Protein AF-A0A842S1B9-F1 (afdb_monomer_lite)

Foldseek 3Di:
DDDFDWFAWPNDIWTFDDCDPVDNDTDTDDPDDPPDDTDGDDPDAAEEEEALLVLQVVLVVLCVDPNRVRVNPQYKYWYPPKDWDDDPPDPWKIWIFFTKIKGKGFDDDPPDDPVCCVVPPCVPPAVVVVVVVQQVQLVDPFWDDDVSGQDKDKDWAQFQQDPPDPDGSHPGTMTIIMITGGGGITTDPDPPDDD

Structure (mmCIF, N/CA/C/O backbone):
data_AF-A0A842S1B9-F1
#
_entry.id   AF-A0A842S1B9-F1
#
loop_
_atom_site.group_PDB
_atom_site.id
_atom_site.type_symbol
_atom_site.label_atom_id
_atom_site.label_alt_id
_atom_site.label_comp_id
_atom_site.label_asym_id
_atom_site.label_entity_id
_atom_site.label_seq_id
_atom_site.pdbx_PDB_ins_code
_atom_site.Cartn_x
_atom_site.Cartn_y
_atom_site.Cartn_z
_atom_site.occupancy
_atom_site.B_iso_or_equiv
_atom_site.auth_seq_id
_atom_site.auth_comp_id
_atom_site.auth_asym_id
_atom_site.auth_atom_id
_atom_site.pdbx_PDB_model_num
ATOM 1 N N . MET A 1 1 ? -1.631 -32.942 2.913 1.00 36.38 1 MET A N 1
ATOM 2 C CA . MET A 1 1 ? -2.433 -31.861 2.312 1.00 36.38 1 MET A CA 1
ATOM 3 C C . MET A 1 1 ? -1.512 -31.204 1.301 1.00 36.38 1 MET A C 1
ATOM 5 O O . MET A 1 1 ? -0.597 -30.508 1.715 1.00 36.38 1 MET A O 1
ATOM 9 N N . GLU A 1 2 ? -1.603 -31.589 0.027 1.00 39.62 2 GLU A N 1
ATOM 10 C CA . GLU A 1 2 ? -0.788 -30.967 -1.026 1.00 39.62 2 GLU A CA 1
ATOM 11 C C . GLU A 1 2 ? -1.311 -29.548 -1.235 1.00 39.62 2 GLU A C 1
ATOM 13 O O . GLU A 1 2 ? -2.492 -29.356 -1.520 1.00 39.62 2 GLU A O 1
ATOM 18 N N . VAL A 1 3 ? -0.457 -28.554 -1.005 1.00 42.97 3 VAL A N 1
ATOM 19 C CA . VAL A 1 3 ? -0.761 -27.171 -1.362 1.00 42.97 3 VAL A CA 1
ATOM 20 C C . VAL A 1 3 ? -0.510 -27.073 -2.860 1.00 42.97 3 VAL A C 1
ATOM 22 O O . VAL A 1 3 ? 0.634 -27.136 -3.307 1.00 42.97 3 VAL A O 1
ATOM 25 N N . ASP A 1 4 ? -1.580 -27.006 -3.647 1.00 47.38 4 ASP A N 1
ATOM 26 C CA . ASP A 1 4 ? -1.466 -26.759 -5.080 1.00 47.38 4 ASP A CA 1
ATOM 27 C C . ASP A 1 4 ? -1.054 -25.299 -5.307 1.00 47.38 4 ASP A C 1
ATOM 29 O O . ASP A 1 4 ? -1.889 -24.397 -5.404 1.00 47.38 4 ASP A O 1
ATOM 33 N N . ASP A 1 5 ? 0.252 -25.059 -5.381 1.00 64.25 5 ASP A N 1
ATOM 34 C CA . ASP A 1 5 ? 0.797 -23.751 -5.724 1.00 64.25 5 ASP A CA 1
ATOM 35 C C . ASP A 1 5 ? 0.695 -23.510 -7.243 1.00 64.25 5 ASP A C 1
ATOM 37 O O . ASP A 1 5 ? 1.119 -24.326 -8.067 1.00 64.25 5 ASP A O 1
ATOM 41 N N . TYR A 1 6 ? 0.138 -22.360 -7.638 1.00 62.00 6 TYR A N 1
ATOM 42 C CA . TYR A 1 6 ? -0.024 -21.954 -9.041 1.00 62.00 6 TYR A CA 1
ATOM 43 C C . TYR A 1 6 ? 0.612 -20.595 -9.304 1.00 62.00 6 TYR A C 1
ATOM 45 O O . TYR A 1 6 ? 0.317 -19.633 -8.587 1.00 62.00 6 TYR A O 1
ATOM 53 N N . VAL A 1 7 ? 1.310 -20.442 -10.431 1.00 60.06 7 VAL A N 1
ATOM 54 C CA . VAL A 1 7 ? 1.805 -19.135 -10.895 1.00 60.06 7 VAL A CA 1
ATOM 55 C C . VAL A 1 7 ? 1.245 -18.766 -12.267 1.00 60.06 7 VAL A C 1
ATOM 57 O O . VAL A 1 7 ? 0.886 -19.644 -13.041 1.00 60.06 7 VAL A O 1
ATOM 60 N N . VAL A 1 8 ? 1.105 -17.466 -12.548 1.00 55.75 8 VAL A N 1
ATOM 61 C CA . VAL A 1 8 ? 0.639 -16.960 -13.849 1.00 55.75 8 VAL A CA 1
ATOM 62 C C . VAL A 1 8 ? 1.823 -16.445 -14.651 1.00 55.75 8 VAL A C 1
ATOM 64 O O . VAL A 1 8 ? 2.572 -15.591 -14.176 1.00 55.75 8 VAL A O 1
ATOM 67 N N . ILE A 1 9 ? 1.969 -16.967 -15.865 1.00 55.59 9 ILE A N 1
ATOM 68 C CA . ILE A 1 9 ? 2.991 -16.582 -16.836 1.00 55.59 9 ILE A CA 1
ATOM 69 C C . ILE A 1 9 ? 2.268 -16.230 -18.133 1.00 55.59 9 ILE A C 1
ATOM 71 O O . ILE A 1 9 ? 1.588 -17.084 -18.689 1.00 55.59 9 ILE A O 1
ATOM 75 N N . ASN A 1 10 ? 2.408 -14.989 -18.612 1.00 56.53 10 ASN A N 1
ATOM 76 C CA . ASN A 1 10 ? 1.735 -14.509 -19.830 1.00 56.53 10 ASN A CA 1
ATOM 77 C C . ASN A 1 10 ? 0.219 -14.802 -19.824 1.00 56.53 10 ASN A C 1
ATOM 79 O O . ASN A 1 10 ? -0.324 -15.326 -20.789 1.00 56.53 10 ASN A O 1
ATOM 83 N N . ASP A 1 11 ? -0.437 -14.511 -18.695 1.00 57.38 11 ASP A N 1
ATOM 84 C CA . ASP A 1 11 ? -1.869 -14.737 -18.446 1.00 57.38 11 ASP A CA 1
ATOM 85 C C . ASP A 1 11 ? -2.320 -16.222 -18.452 1.00 57.38 11 ASP A C 1
ATOM 87 O O . ASP A 1 11 ? -3.506 -16.518 -18.325 1.00 57.38 11 ASP A O 1
ATOM 91 N N . ILE A 1 12 ? -1.376 -17.171 -18.475 1.00 57.41 12 ILE A N 1
ATOM 92 C CA . ILE A 1 12 ? -1.630 -18.613 -18.347 1.00 57.41 12 ILE A CA 1
ATOM 93 C C . ILE A 1 12 ? -1.334 -19.059 -16.913 1.00 57.41 12 ILE A C 1
ATOM 95 O O . ILE A 1 12 ? -0.237 -18.835 -16.396 1.00 57.41 12 ILE A O 1
ATOM 99 N N . SER A 1 13 ? -2.300 -19.712 -16.259 1.00 60.56 13 SER A N 1
ATOM 100 C CA . SER A 1 13 ? -2.098 -20.326 -14.939 1.00 60.56 13 SER A CA 1
ATOM 101 C C . SER A 1 13 ? -1.380 -21.663 -15.071 1.00 60.56 13 SER A C 1
ATOM 103 O O . SER A 1 13 ? -1.878 -22.571 -15.731 1.00 60.56 13 SER A O 1
ATOM 105 N N . VAL A 1 14 ? -0.239 -21.809 -14.399 1.00 66.19 14 VAL A N 1
ATOM 106 C CA . VAL A 1 14 ? 0.567 -23.030 -14.431 1.00 66.19 14 VAL A CA 1
ATOM 107 C C . VAL A 1 14 ? 0.812 -23.568 -13.024 1.00 66.19 14 VAL A C 1
ATOM 109 O O . VAL A 1 14 ? 1.090 -22.808 -12.094 1.00 66.19 14 VAL A O 1
ATOM 112 N N . ARG A 1 15 ? 0.694 -24.891 -12.871 1.00 63.03 15 ARG A N 1
ATOM 113 C CA . ARG A 1 15 ? 0.899 -25.613 -11.607 1.00 63.03 15 ARG A CA 1
ATOM 114 C C . ARG A 1 15 ? 2.392 -25.764 -11.306 1.00 63.03 15 ARG A C 1
ATOM 116 O O . ARG A 1 15 ? 3.171 -26.142 -12.184 1.00 63.03 15 ARG A O 1
ATOM 123 N N . VAL A 1 16 ? 2.788 -25.498 -10.065 1.00 61.16 16 VAL A N 1
ATOM 124 C CA . VAL A 1 16 ? 4.149 -25.740 -9.576 1.00 61.16 16 VAL A CA 1
ATOM 125 C C . VAL A 1 16 ? 4.278 -27.224 -9.235 1.00 61.16 16 VAL A C 1
ATOM 127 O O . VAL A 1 16 ? 3.603 -27.724 -8.345 1.00 61.16 16 VAL A O 1
ATOM 130 N N . LEU A 1 17 ? 5.118 -27.950 -9.979 1.00 57.28 17 LEU A N 1
ATOM 131 C CA . LEU A 1 17 ? 5.239 -29.410 -9.847 1.00 57.28 17 LEU A CA 1
ATOM 132 C C . LEU A 1 17 ? 6.271 -29.843 -8.801 1.00 57.28 17 LEU A C 1
ATOM 134 O O . LEU A 1 17 ? 6.165 -30.930 -8.240 1.00 57.28 17 LEU A O 1
ATOM 138 N N . THR A 1 18 ? 7.313 -29.044 -8.568 1.00 56.44 18 THR A N 1
ATOM 139 C CA . THR A 1 18 ? 8.370 -29.383 -7.606 1.00 56.44 18 THR A CA 1
ATOM 140 C C . THR A 1 18 ? 9.075 -28.118 -7.136 1.00 56.44 18 THR A C 1
ATOM 142 O O . THR A 1 18 ? 9.499 -27.298 -7.955 1.00 56.44 18 THR A O 1
ATOM 145 N N . ILE A 1 19 ? 9.226 -27.986 -5.819 1.00 55.12 19 ILE A N 1
ATOM 146 C CA . ILE A 1 19 ? 10.076 -26.985 -5.173 1.00 55.12 19 ILE A CA 1
ATOM 147 C C . ILE A 1 19 ? 11.323 -27.733 -4.700 1.00 55.12 19 ILE A C 1
ATOM 149 O O . ILE A 1 19 ? 11.233 -28.592 -3.824 1.00 55.12 19 ILE A O 1
ATOM 153 N N . ASN A 1 20 ? 12.483 -27.452 -5.293 1.00 56.03 20 ASN A N 1
ATOM 154 C CA . ASN A 1 20 ? 13.732 -28.041 -4.819 1.00 56.03 20 ASN A CA 1
ATOM 155 C C . ASN A 1 20 ? 14.145 -27.328 -3.530 1.00 56.03 20 ASN A C 1
ATOM 157 O O . ASN A 1 20 ? 14.580 -26.185 -3.556 1.00 56.03 20 ASN A O 1
ATOM 161 N N . SER A 1 21 ? 14.054 -28.001 -2.389 1.00 50.78 21 SER A N 1
ATOM 162 C CA . SER 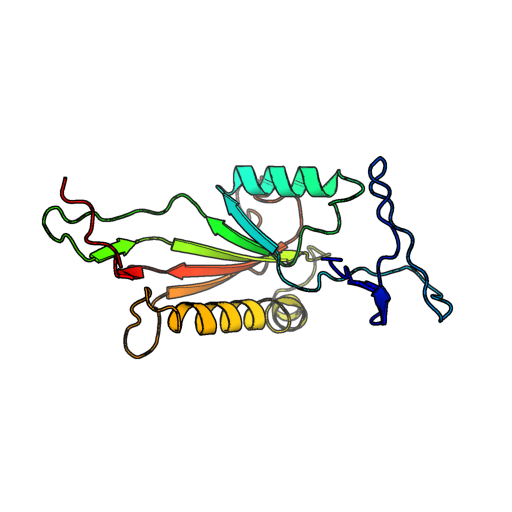A 1 21 ? 14.276 -27.424 -1.053 1.00 50.78 21 SER A CA 1
ATOM 163 C C . SER A 1 21 ? 15.690 -26.866 -0.791 1.00 50.78 21 SER A C 1
ATOM 165 O O . SER A 1 21 ? 15.921 -26.278 0.260 1.00 50.78 21 SER A O 1
ATOM 167 N N . GLY A 1 22 ? 16.625 -26.993 -1.742 1.00 47.91 22 GLY A N 1
ATOM 168 C CA . GLY A 1 22 ? 17.977 -26.418 -1.677 1.00 47.91 22 GLY A CA 1
ATOM 169 C C . GLY A 1 22 ? 18.259 -25.261 -2.646 1.00 47.91 22 GLY A C 1
ATOM 170 O O . GLY A 1 22 ? 19.311 -24.639 -2.551 1.00 47.91 22 GLY A O 1
ATOM 171 N N . THR A 1 23 ? 17.356 -24.953 -3.583 1.00 43.97 23 THR A N 1
ATOM 172 C CA . THR A 1 23 ? 17.486 -23.820 -4.518 1.00 43.97 23 THR A CA 1
ATOM 173 C C . THR A 1 23 ? 16.109 -23.209 -4.745 1.00 43.97 23 THR A C 1
ATOM 175 O O . THR A 1 23 ? 15.152 -23.927 -4.996 1.00 43.97 23 THR A O 1
ATOM 178 N N . LEU A 1 24 ? 15.987 -21.879 -4.700 1.00 50.28 24 LEU A N 1
ATOM 179 C CA . LEU A 1 24 ? 14.744 -21.153 -5.020 1.00 50.28 24 LEU A CA 1
ATOM 180 C C . LEU A 1 24 ? 14.469 -21.178 -6.540 1.00 50.28 24 LEU A C 1
ATOM 182 O O . LEU A 1 24 ? 14.300 -20.151 -7.191 1.00 50.28 24 LEU A O 1
ATOM 186 N N . GLN A 1 25 ? 14.494 -22.376 -7.116 1.00 45.56 25 GLN A N 1
ATOM 187 C CA . GLN A 1 25 ? 14.197 -22.701 -8.495 1.00 45.56 25 GLN A CA 1
ATOM 188 C C . GLN A 1 25 ? 13.012 -23.661 -8.485 1.00 45.56 25 GLN A C 1
ATOM 190 O O . GLN A 1 25 ? 13.047 -24.719 -7.858 1.00 45.56 25 GLN A O 1
ATOM 195 N N . PHE A 1 26 ? 11.960 -23.291 -9.201 1.00 49.06 26 PHE A N 1
ATOM 196 C CA . PHE A 1 26 ? 10.838 -24.171 -9.481 1.00 49.06 26 PHE A CA 1
ATOM 197 C C . PHE A 1 26 ? 10.763 -24.388 -10.989 1.00 49.06 26 PHE A C 1
ATOM 199 O O . PHE A 1 26 ? 11.021 -23.478 -11.779 1.00 49.06 26 PHE A O 1
ATOM 206 N N . THR A 1 27 ? 10.443 -25.615 -11.394 1.00 50.25 27 THR A N 1
ATOM 207 C CA . THR A 1 27 ? 10.236 -25.933 -12.809 1.00 50.25 27 THR A CA 1
ATOM 208 C C . THR A 1 27 ? 8.755 -25.831 -13.115 1.00 50.25 27 THR A C 1
ATOM 210 O O . THR A 1 27 ? 7.937 -26.530 -12.516 1.00 50.25 27 THR A O 1
ATOM 213 N N . VAL A 1 28 ? 8.416 -24.972 -14.068 1.00 52.56 28 VAL A N 1
ATOM 214 C CA . VAL A 1 28 ? 7.058 -24.838 -14.587 1.00 52.56 28 VAL A CA 1
ATOM 215 C C . VAL A 1 28 ? 6.973 -25.614 -15.898 1.00 52.56 28 VAL A C 1
ATOM 217 O O . VAL A 1 28 ? 7.778 -25.384 -16.798 1.00 52.56 28 VAL A O 1
ATOM 220 N N . ARG A 1 29 ? 6.015 -26.541 -16.021 1.00 52.91 29 ARG A N 1
ATOM 221 C CA . ARG A 1 29 ? 5.704 -27.203 -17.298 1.00 52.91 29 ARG A CA 1
ATOM 222 C C . ARG A 1 29 ? 4.376 -26.668 -17.816 1.00 52.91 29 ARG A C 1
ATOM 224 O O . ARG A 1 29 ? 3.339 -26.925 -17.218 1.00 52.91 29 ARG A O 1
ATOM 231 N N . SER A 1 30 ? 4.430 -25.921 -18.913 1.00 51.47 30 SER A N 1
ATOM 232 C CA . SER A 1 30 ? 3.252 -25.530 -19.689 1.00 51.47 30 SER A CA 1
ATOM 233 C C . SER A 1 30 ? 3.020 -26.558 -20.799 1.00 51.47 30 SER A C 1
ATOM 235 O O . SER A 1 30 ? 3.985 -27.052 -21.383 1.00 51.47 30 SER A O 1
ATOM 237 N N . SER A 1 31 ? 1.760 -26.880 -21.103 1.00 54.22 31 SER A N 1
ATOM 238 C CA . SER A 1 31 ? 1.387 -27.646 -22.305 1.00 54.22 31 SER A CA 1
ATOM 239 C C . SER A 1 31 ? 1.490 -26.816 -23.590 1.00 54.22 31 SER A C 1
ATOM 241 O O . SER A 1 31 ? 1.413 -27.365 -24.685 1.00 54.22 31 SER A O 1
ATOM 243 N N . GLU A 1 32 ? 1.670 -25.502 -23.458 1.00 51.53 32 GLU A N 1
ATOM 244 C CA . GLU A 1 32 ? 1.782 -24.546 -24.557 1.00 51.53 32 GLU A CA 1
ATOM 245 C C . GLU A 1 32 ? 3.194 -23.947 -24.607 1.00 51.53 32 GLU A C 1
ATOM 247 O O . GLU A 1 32 ? 3.788 -23.633 -23.569 1.00 51.53 32 GLU A O 1
ATOM 252 N N . ASN A 1 33 ? 3.734 -23.768 -25.818 1.00 53.38 33 ASN A N 1
ATOM 253 C CA . ASN A 1 33 ? 5.029 -23.122 -26.034 1.00 53.38 33 ASN A CA 1
ATOM 254 C C . ASN A 1 33 ? 4.956 -21.646 -25.612 1.00 53.38 33 ASN A C 1
ATOM 256 O O . ASN A 1 33 ? 4.390 -20.816 -26.319 1.00 53.38 33 ASN A O 1
ATOM 260 N N . LEU A 1 34 ? 5.565 -21.306 -24.475 1.00 54.25 34 LEU A N 1
ATOM 261 C CA . LEU A 1 34 ? 5.696 -19.924 -24.016 1.00 54.25 34 LEU A CA 1
ATOM 262 C C . LEU A 1 34 ? 6.785 -19.215 -24.837 1.00 54.25 34 LEU A C 1
ATOM 264 O O . LEU A 1 34 ? 7.965 -19.257 -24.499 1.00 54.25 34 LEU A O 1
ATOM 268 N N . THR A 1 35 ? 6.406 -18.578 -25.943 1.00 47.03 35 THR A N 1
ATOM 269 C CA . THR A 1 35 ? 7.317 -17.754 -26.751 1.00 47.03 35 THR A CA 1
ATOM 270 C C . THR A 1 35 ? 7.338 -16.312 -26.237 1.00 47.03 35 THR A C 1
ATOM 272 O O . THR A 1 35 ? 6.329 -15.618 -26.325 1.00 47.03 35 THR A O 1
ATOM 275 N N . GLY A 1 36 ? 8.482 -15.846 -25.722 1.00 54.41 36 GLY A N 1
ATOM 276 C CA . GLY A 1 36 ? 8.701 -14.448 -25.316 1.00 54.41 36 GLY A CA 1
ATOM 277 C C . GLY A 1 36 ? 9.285 -14.278 -23.909 1.00 54.41 36 GLY A C 1
ATOM 278 O O . GLY A 1 36 ? 9.475 -15.245 -23.174 1.00 54.41 36 GLY A O 1
ATOM 279 N N . ALA A 1 37 ? 9.586 -13.031 -23.529 1.00 46.81 37 ALA A N 1
ATOM 280 C CA . ALA A 1 37 ? 10.002 -12.696 -22.169 1.00 46.81 37 ALA A CA 1
ATOM 281 C C . ALA A 1 37 ? 8.849 -12.981 -21.192 1.00 46.81 37 ALA A C 1
ATOM 283 O O . ALA A 1 37 ? 7.782 -12.381 -21.291 1.00 46.81 37 ALA A O 1
ATOM 284 N N . VAL A 1 38 ? 9.064 -13.908 -20.258 1.00 49.31 38 VAL A N 1
ATOM 285 C CA . VAL A 1 38 ? 8.095 -14.247 -19.211 1.00 49.31 38 VAL A CA 1
ATOM 286 C C . VAL A 1 38 ? 7.886 -13.029 -18.314 1.00 49.31 38 VAL A C 1
ATOM 288 O O . VAL A 1 38 ? 8.801 -12.606 -17.605 1.00 49.31 38 VAL A O 1
ATOM 291 N N . THR A 1 39 ? 6.681 -12.463 -18.347 1.00 45.47 39 THR A N 1
ATOM 292 C CA . THR A 1 39 ? 6.277 -11.402 -17.419 1.00 45.47 39 THR A CA 1
ATOM 293 C C . THR A 1 39 ? 5.540 -12.023 -16.239 1.00 45.47 39 THR A C 1
ATOM 295 O O . THR A 1 39 ? 4.538 -12.717 -16.405 1.00 45.47 39 THR A O 1
ATOM 298 N N . TRP A 1 40 ? 6.063 -11.802 -15.033 1.00 49.34 40 TRP A N 1
ATOM 299 C CA . TRP A 1 40 ? 5.420 -12.220 -13.790 1.00 49.34 40 TRP A CA 1
ATOM 300 C C . TRP A 1 40 ? 4.526 -11.087 -13.290 1.00 49.34 40 TRP A C 1
ATOM 302 O O . TRP A 1 40 ? 4.960 -9.936 -13.233 1.00 49.34 40 TRP A O 1
ATOM 312 N N . LYS A 1 41 ? 3.294 -11.415 -12.899 1.00 50.03 41 LYS A N 1
ATOM 313 C CA . LYS A 1 41 ? 2.386 -10.505 -12.191 1.00 50.03 41 LYS A CA 1
ATOM 314 C C . LYS A 1 41 ? 2.043 -11.119 -10.838 1.00 50.03 41 LYS A C 1
ATOM 316 O O . LYS A 1 41 ? 1.727 -12.307 -10.759 1.00 50.03 41 LYS A O 1
ATOM 321 N N . ALA A 1 42 ? 2.100 -10.324 -9.774 1.00 56.97 42 ALA A N 1
ATOM 322 C CA . ALA A 1 42 ? 1.583 -10.750 -8.480 1.00 56.97 42 ALA A CA 1
ATOM 323 C C . ALA A 1 42 ? 0.066 -10.992 -8.599 1.00 56.97 42 ALA A C 1
ATOM 325 O O . ALA A 1 42 ? -0.654 -10.145 -9.122 1.00 56.97 42 ALA A O 1
ATOM 326 N N . LYS A 1 43 ? -0.425 -12.147 -8.124 1.00 62.41 43 LYS A N 1
ATOM 327 C CA . LYS A 1 43 ? -1.867 -12.4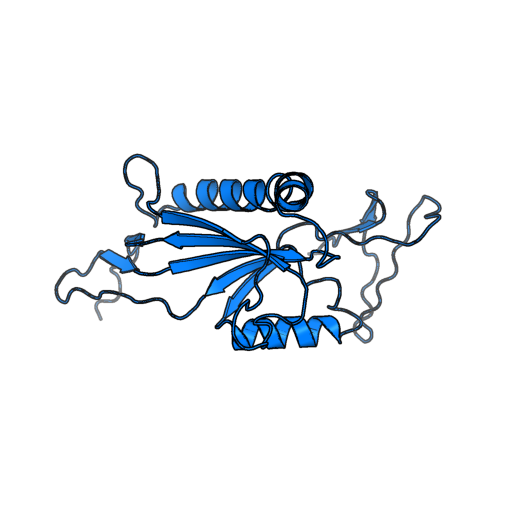74 -8.128 1.00 62.41 43 LYS A CA 1
ATOM 328 C C . LYS A 1 43 ? -2.673 -11.660 -7.110 1.00 62.41 43 LYS A C 1
ATOM 330 O O . LYS A 1 43 ? -3.890 -11.585 -7.223 1.00 62.41 43 LYS A O 1
ATOM 335 N N . LYS A 1 44 ? -2.002 -11.095 -6.104 1.00 75.62 44 LYS A N 1
ATOM 336 C CA . LYS A 1 44 ? -2.589 -10.286 -5.034 1.00 75.62 44 LYS A CA 1
ATOM 337 C C . LYS A 1 44 ? -1.590 -9.222 -4.564 1.00 75.62 44 LYS A C 1
ATOM 339 O O . LYS A 1 44 ? -0.387 -9.453 -4.716 1.00 75.62 44 LYS A O 1
ATOM 344 N N . PRO A 1 45 ? -2.055 -8.104 -3.984 1.00 86.62 45 PRO A N 1
ATOM 345 C CA . PRO A 1 45 ? -1.175 -7.167 -3.300 1.00 86.62 45 PRO A CA 1
ATOM 346 C C . PRO A 1 45 ? -0.432 -7.832 -2.138 1.00 86.62 45 PRO A C 1
ATOM 348 O O . PRO A 1 45 ? -0.976 -8.708 -1.461 1.00 86.62 45 PRO A O 1
ATOM 351 N N . TYR A 1 46 ? 0.804 -7.402 -1.903 1.00 91.56 46 TYR A N 1
ATOM 352 C CA . TYR A 1 46 ? 1.533 -7.710 -0.675 1.00 91.56 46 TYR A CA 1
ATOM 353 C C . TYR A 1 46 ? 1.010 -6.826 0.455 1.00 91.56 46 TYR A C 1
ATOM 355 O O . TYR A 1 46 ? 0.584 -5.702 0.204 1.00 91.56 46 TYR A O 1
ATOM 363 N N . PHE A 1 47 ? 1.040 -7.328 1.685 1.00 93.44 47 PHE A N 1
ATOM 364 C CA . PHE A 1 47 ? 0.724 -6.549 2.877 1.00 93.44 47 PHE A CA 1
ATOM 365 C C . PHE A 1 47 ? 1.937 -6.571 3.797 1.00 93.44 47 PHE A C 1
ATOM 367 O O . PHE A 1 47 ? 2.429 -7.649 4.125 1.00 93.44 47 PHE A O 1
ATOM 374 N N . GLU A 1 48 ? 2.416 -5.397 4.185 1.00 94.44 48 GLU A N 1
ATOM 375 C CA . GLU A 1 48 ? 3.565 -5.231 5.074 1.00 94.44 48 GLU A CA 1
ATOM 376 C C . GLU A 1 48 ? 3.258 -4.121 6.088 1.00 94.44 48 GLU A C 1
ATOM 378 O O . GLU A 1 48 ? 2.423 -3.243 5.852 1.00 94.44 48 GLU A O 1
ATOM 383 N N . TYR A 1 49 ? 3.945 -4.148 7.224 1.00 94.75 49 TYR A N 1
ATOM 384 C CA . TYR A 1 49 ? 3.829 -3.134 8.265 1.00 94.75 49 TYR A CA 1
ATOM 385 C C . TYR A 1 49 ? 5.211 -2.839 8.848 1.00 94.75 49 TYR A C 1
ATOM 387 O O . TYR A 1 49 ? 5.961 -3.764 9.156 1.00 94.75 49 TYR A O 1
ATOM 395 N N . GLU A 1 50 ? 5.576 -1.562 8.950 1.00 94.06 50 GLU A N 1
ATOM 396 C CA . GLU A 1 50 ? 6.888 -1.110 9.441 1.00 94.06 50 GLU A CA 1
ATOM 397 C C . GLU A 1 50 ? 6.910 0.423 9.592 1.00 94.06 50 GLU A C 1
ATOM 399 O O . GLU A 1 50 ? 5.941 1.108 9.266 1.00 94.06 50 GLU A O 1
ATOM 404 N N . LYS A 1 51 ? 8.032 0.993 10.040 1.00 91.38 51 LYS A N 1
ATOM 405 C CA . LYS A 1 51 ? 8.399 2.389 9.744 1.00 91.38 51 LYS A CA 1
ATOM 406 C C . LYS A 1 51 ? 8.895 2.540 8.301 1.00 91.38 51 LYS A C 1
ATOM 408 O O . LYS A 1 51 ? 9.465 1.613 7.730 1.00 91.38 51 LYS A O 1
ATOM 413 N N . PHE A 1 52 ? 8.793 3.746 7.741 1.00 88.94 52 PHE A N 1
ATOM 414 C CA . PHE A 1 52 ? 9.250 4.041 6.373 1.00 88.94 52 PHE A CA 1
ATOM 415 C C . PHE A 1 52 ? 10.664 3.547 6.057 1.00 88.94 52 PHE A C 1
ATOM 417 O O . PHE A 1 52 ? 10.860 2.854 5.066 1.00 88.94 52 PHE A O 1
ATOM 424 N N . LEU A 1 53 ? 11.643 3.875 6.907 1.00 88.25 53 LEU A N 1
ATOM 425 C CA . LEU A 1 53 ? 13.041 3.500 6.674 1.00 88.25 53 LEU A CA 1
ATOM 426 C C . LEU A 1 53 ? 13.240 1.976 6.661 1.00 88.25 53 LEU A C 1
ATOM 428 O O . LEU A 1 53 ? 14.018 1.462 5.859 1.00 88.25 53 LEU A O 1
ATOM 432 N N . GLY A 1 54 ? 12.531 1.254 7.532 1.00 90.38 54 GLY A N 1
ATOM 433 C CA . GLY A 1 54 ? 12.600 -0.205 7.582 1.00 90.38 54 GLY A CA 1
ATOM 434 C C . GLY A 1 54 ? 12.040 -0.837 6.310 1.00 90.38 54 GLY A C 1
ATOM 435 O O . GLY A 1 54 ? 12.698 -1.687 5.711 1.00 90.38 54 GLY A O 1
ATOM 436 N N . GLU A 1 55 ? 10.883 -0.364 5.838 1.00 92.94 55 GLU A N 1
ATOM 437 C CA . GLU A 1 55 ? 10.295 -0.867 4.591 1.00 92.94 55 GLU A CA 1
ATOM 438 C C . GLU A 1 55 ? 11.131 -0.481 3.362 1.00 92.94 55 GLU A C 1
ATOM 440 O O . GLU A 1 55 ? 11.327 -1.290 2.458 1.00 92.94 55 GLU A O 1
ATOM 445 N N . ALA A 1 56 ? 11.713 0.718 3.339 1.00 90.06 56 ALA A N 1
ATOM 446 C CA . ALA A 1 56 ? 12.609 1.143 2.268 1.00 90.06 56 ALA A CA 1
ATOM 447 C C . ALA A 1 56 ? 13.838 0.231 2.130 1.00 90.06 56 ALA A C 1
ATOM 449 O O . ALA A 1 56 ? 14.206 -0.158 1.014 1.00 90.06 56 ALA A O 1
ATOM 450 N N . ASN A 1 57 ? 14.440 -0.153 3.260 1.00 90.94 57 ASN A N 1
ATOM 451 C CA . ASN A 1 57 ? 15.547 -1.105 3.296 1.00 90.94 57 ASN A CA 1
ATOM 452 C C . ASN A 1 57 ? 15.092 -2.506 2.868 1.00 90.94 57 ASN A C 1
ATOM 454 O O . ASN A 1 57 ? 15.761 -3.141 2.056 1.00 90.94 57 ASN A O 1
ATOM 458 N N . ARG A 1 58 ? 13.917 -2.962 3.318 1.00 91.88 58 ARG A N 1
ATOM 459 C CA . ARG A 1 58 ? 13.342 -4.257 2.916 1.00 91.88 58 ARG A CA 1
ATOM 460 C C . ARG A 1 58 ? 13.102 -4.331 1.408 1.00 91.88 58 ARG A C 1
ATOM 462 O O . ARG A 1 58 ? 13.450 -5.322 0.767 1.00 91.88 58 ARG A O 1
ATOM 469 N N . LEU A 1 59 ? 12.548 -3.280 0.807 1.00 91.44 59 LEU A N 1
ATOM 470 C CA . LEU A 1 59 ? 12.336 -3.209 -0.641 1.00 91.44 59 LEU A CA 1
ATOM 471 C C . LEU A 1 59 ? 13.661 -3.153 -1.417 1.00 91.44 59 LEU A C 1
ATOM 473 O O . LEU A 1 59 ? 13.764 -3.735 -2.503 1.00 91.44 59 LEU A O 1
ATOM 477 N N . LEU A 1 60 ? 14.698 -2.523 -0.857 1.00 90.38 60 LEU A N 1
ATOM 478 C CA . LEU A 1 60 ? 16.053 -2.555 -1.414 1.00 90.38 60 LEU A CA 1
ATOM 479 C C . LEU A 1 60 ? 16.652 -3.966 -1.379 1.00 90.38 60 LEU A C 1
ATOM 481 O O . LEU A 1 60 ? 17.156 -4.447 -2.393 1.00 90.38 60 LEU A O 1
ATOM 485 N N . GLU A 1 61 ? 16.549 -4.661 -0.249 1.00 91.38 61 GLU A N 1
ATOM 486 C CA . GLU A 1 61 ? 16.989 -6.052 -0.110 1.00 91.38 61 GLU A CA 1
ATOM 487 C C . GLU A 1 61 ? 16.252 -6.971 -1.088 1.00 91.38 61 GLU A C 1
ATOM 489 O O . GLU A 1 61 ? 16.883 -7.756 -1.801 1.00 91.38 61 GLU A O 1
ATOM 494 N N . LYS A 1 62 ? 14.924 -6.816 -1.205 1.00 89.44 62 LYS A N 1
ATOM 495 C CA . LYS A 1 62 ? 14.120 -7.530 -2.205 1.00 89.44 62 LYS A CA 1
ATOM 496 C C . LYS A 1 62 ? 14.640 -7.249 -3.614 1.00 89.44 62 LYS A C 1
ATOM 498 O O . LYS A 1 62 ? 14.788 -8.189 -4.384 1.00 89.44 62 LYS A O 1
ATOM 503 N N . SER A 1 63 ? 14.990 -6.004 -3.941 1.00 88.00 63 SER A N 1
ATOM 504 C CA . SER A 1 63 ? 15.540 -5.631 -5.258 1.00 88.00 63 SER A CA 1
ATOM 505 C C . SER A 1 63 ? 16.860 -6.332 -5.582 1.00 88.00 63 SER A C 1
ATOM 507 O O . SER A 1 63 ? 17.083 -6.715 -6.731 1.00 88.00 63 SER A O 1
ATOM 509 N N . ASN A 1 64 ? 17.704 -6.536 -4.571 1.00 88.06 64 ASN A N 1
ATOM 510 C CA . ASN A 1 64 ? 18.989 -7.221 -4.707 1.00 88.06 64 ASN A CA 1
ATOM 511 C C . ASN A 1 64 ? 18.856 -8.753 -4.695 1.00 88.06 64 ASN A C 1
ATOM 513 O O . ASN A 1 64 ? 19.779 -9.461 -5.096 1.00 88.06 64 ASN A O 1
ATOM 517 N N . SER A 1 65 ? 17.709 -9.282 -4.264 1.00 86.44 65 SER A N 1
ATOM 518 C CA . SER A 1 65 ? 17.453 -10.718 -4.244 1.00 86.44 65 SER A CA 1
ATOM 519 C C . SER A 1 65 ? 17.052 -11.236 -5.631 1.00 86.44 65 SER A C 1
ATOM 521 O O . SER A 1 65 ? 16.059 -10.773 -6.200 1.00 86.44 65 SER A O 1
ATOM 523 N N . PRO A 1 66 ? 17.719 -12.276 -6.167 1.00 79.56 66 PRO A N 1
ATOM 524 C CA . PRO A 1 66 ? 17.301 -12.896 -7.425 1.00 79.56 66 PRO A CA 1
ATOM 525 C C . PRO A 1 66 ? 15.893 -13.505 -7.343 1.00 79.56 66 PRO A C 1
ATOM 527 O O . PRO A 1 66 ? 15.236 -13.667 -8.371 1.00 79.56 66 PRO A O 1
ATOM 530 N N . VAL A 1 67 ? 15.425 -13.802 -6.129 1.00 82.94 67 VAL A N 1
ATOM 531 C CA . VAL A 1 67 ? 14.157 -14.486 -5.860 1.00 82.94 67 VAL A CA 1
ATOM 532 C C . VAL A 1 67 ? 13.043 -13.490 -5.562 1.00 82.94 67 VAL A C 1
ATOM 534 O O . VAL A 1 67 ? 11.952 -13.600 -6.115 1.00 82.94 67 VAL A O 1
ATOM 537 N N . TYR A 1 68 ? 13.317 -12.490 -4.721 1.00 80.31 68 TYR A N 1
ATOM 538 C CA . TYR A 1 68 ? 12.284 -11.583 -4.211 1.00 80.31 68 TYR A CA 1
ATOM 539 C C . TYR A 1 68 ? 12.157 -10.270 -4.990 1.00 80.31 68 TYR A C 1
ATOM 541 O O . TYR A 1 68 ? 11.220 -9.515 -4.742 1.00 80.31 68 TYR A O 1
ATOM 549 N N . ARG A 1 69 ? 13.023 -9.995 -5.978 1.00 80.25 69 ARG A N 1
ATOM 550 C CA . ARG A 1 69 ? 12.994 -8.725 -6.738 1.00 80.25 69 ARG A CA 1
ATOM 551 C C . ARG A 1 69 ? 11.681 -8.430 -7.454 1.00 80.25 69 ARG A C 1
ATOM 553 O O . ARG A 1 69 ? 11.381 -7.268 -7.706 1.00 80.25 69 ARG A O 1
ATOM 560 N N . LEU A 1 70 ? 10.902 -9.466 -7.769 1.00 80.50 70 LEU A N 1
ATOM 561 C CA . LEU A 1 70 ? 9.583 -9.345 -8.401 1.00 80.50 70 LEU A CA 1
ATOM 562 C C . LEU A 1 70 ? 8.425 -9.352 -7.383 1.00 80.50 70 LEU A C 1
ATOM 564 O O . LEU A 1 70 ? 7.268 -9.240 -7.772 1.00 80.50 70 LEU A O 1
ATOM 568 N N . GLN A 1 71 ? 8.719 -9.474 -6.086 1.00 86.00 71 GLN A N 1
ATOM 569 C CA . GLN A 1 71 ? 7.745 -9.573 -4.992 1.00 86.00 71 GLN A CA 1
ATOM 570 C C . GLN A 1 71 ? 7.713 -8.297 -4.140 1.00 86.00 71 GLN A C 1
ATOM 572 O O . GLN A 1 71 ? 7.812 -8.333 -2.913 1.00 86.00 71 GLN A O 1
ATOM 577 N N . LYS A 1 72 ? 7.635 -7.148 -4.816 1.00 89.12 72 LYS A N 1
ATOM 578 C CA . LYS A 1 72 ? 7.638 -5.823 -4.176 1.00 89.12 72 LYS A CA 1
ATOM 579 C C . LYS A 1 72 ? 6.303 -5.100 -4.294 1.00 89.12 72 LYS A C 1
ATOM 581 O O . LYS A 1 72 ? 5.882 -4.453 -3.349 1.00 89.12 72 LYS A O 1
ATOM 586 N N . TYR A 1 73 ? 5.651 -5.214 -5.451 1.00 91.56 73 TYR A N 1
ATOM 587 C CA . TYR A 1 73 ? 4.472 -4.428 -5.802 1.00 91.56 73 TYR A CA 1
ATOM 588 C C . TYR A 1 73 ? 3.418 -5.293 -6.511 1.00 91.56 73 TYR A C 1
ATOM 590 O O . TYR A 1 73 ? 3.787 -6.273 -7.169 1.00 91.56 73 TYR A O 1
ATOM 598 N N . PRO A 1 74 ? 2.128 -4.927 -6.428 1.00 93.44 74 PRO A N 1
ATOM 599 C CA . PRO A 1 74 ? 1.583 -3.835 -5.613 1.00 93.44 74 PRO A CA 1
ATOM 600 C C . PRO A 1 74 ? 1.621 -4.155 -4.106 1.00 93.44 74 PRO A C 1
ATOM 602 O O . PRO A 1 74 ? 1.589 -5.322 -3.720 1.00 93.44 74 PRO A O 1
ATOM 605 N N . LEU A 1 75 ? 1.722 -3.125 -3.266 1.00 94.69 75 LEU A N 1
ATOM 606 C CA . LEU A 1 75 ? 1.943 -3.218 -1.818 1.00 94.69 75 LEU A CA 1
ATOM 607 C C . LEU A 1 75 ? 0.893 -2.401 -1.056 1.00 94.69 75 LEU A C 1
ATOM 609 O O . LEU A 1 75 ? 0.614 -1.264 -1.414 1.00 94.69 75 LEU A O 1
ATOM 613 N N . ILE A 1 76 ? 0.343 -2.969 0.010 1.00 96.38 76 ILE A N 1
ATOM 614 C CA . ILE A 1 76 ? -0.424 -2.277 1.045 1.00 96.38 76 ILE A CA 1
ATOM 615 C C . ILE A 1 76 ? 0.488 -2.189 2.268 1.00 96.38 76 ILE A C 1
ATOM 617 O O . ILE A 1 76 ? 0.912 -3.212 2.801 1.00 96.38 76 ILE A O 1
ATOM 621 N N . PHE A 1 77 ? 0.822 -0.975 2.684 1.00 95.56 77 PHE A N 1
ATOM 622 C CA . PHE A 1 77 ? 1.800 -0.707 3.728 1.00 95.56 77 PHE A CA 1
ATOM 623 C C . PHE A 1 77 ? 1.155 0.037 4.898 1.00 95.56 77 PHE A C 1
ATOM 625 O O . PHE A 1 77 ? 0.653 1.147 4.722 1.00 95.56 77 PHE A O 1
ATOM 632 N N . LEU A 1 78 ? 1.175 -0.573 6.085 1.00 95.31 78 LEU A N 1
ATOM 633 C CA . LEU A 1 78 ? 0.713 0.030 7.337 1.00 95.31 78 LEU A CA 1
ATOM 634 C C . LEU A 1 78 ? 1.894 0.638 8.107 1.00 95.31 78 LEU A C 1
ATOM 636 O O . LEU A 1 78 ? 2.826 -0.070 8.488 1.00 95.31 78 LEU A O 1
ATOM 640 N N . LEU A 1 79 ? 1.832 1.938 8.389 1.00 93.25 79 LEU A N 1
ATOM 641 C CA . LEU A 1 79 ? 2.867 2.626 9.158 1.00 93.25 79 LEU A CA 1
ATOM 642 C C . LEU A 1 79 ? 2.647 2.420 10.668 1.00 93.25 79 LEU A C 1
ATOM 644 O O . LEU A 1 79 ? 1.591 2.773 11.187 1.00 93.25 79 LEU A O 1
ATOM 648 N N . LEU A 1 80 ? 3.644 1.868 11.370 1.00 85.50 80 LEU A N 1
ATOM 649 C CA . LEU A 1 80 ? 3.507 1.386 12.760 1.00 85.50 80 LEU A CA 1
ATOM 650 C C . LEU A 1 80 ? 3.543 2.447 13.873 1.00 85.50 80 LEU A C 1
ATOM 652 O O . LEU A 1 80 ? 3.306 2.108 15.031 1.00 85.50 80 LEU A O 1
ATOM 656 N N . ASP A 1 81 ? 3.806 3.713 13.558 1.00 79.50 81 ASP A N 1
ATOM 657 C CA . ASP A 1 81 ? 3.790 4.806 14.542 1.00 79.50 81 ASP A CA 1
ATOM 658 C C . ASP A 1 81 ? 2.350 5.286 14.795 1.00 79.50 81 ASP A C 1
ATOM 660 O O . ASP A 1 81 ? 1.976 6.416 14.488 1.00 79.50 81 ASP A O 1
ATOM 664 N N . ILE A 1 82 ? 1.527 4.366 15.302 1.00 81.69 82 ILE A N 1
ATOM 665 C CA . ILE A 1 82 ? 0.100 4.557 15.541 1.00 81.69 82 ILE A CA 1
ATOM 666 C C . ILE A 1 82 ? -0.111 5.038 16.975 1.00 81.69 82 ILE A C 1
ATOM 668 O O . ILE A 1 82 ? 0.240 4.355 17.941 1.00 81.69 82 ILE A O 1
ATOM 672 N N . GLU A 1 83 ? -0.735 6.200 17.116 1.00 76.38 83 GLU A N 1
ATOM 673 C CA . GLU A 1 83 ? -1.072 6.762 18.416 1.00 76.38 83 GLU A CA 1
ATOM 674 C C . GLU A 1 83 ? -2.376 6.150 18.932 1.00 76.38 83 GLU A C 1
ATOM 676 O O . GLU A 1 83 ? -3.390 6.098 18.237 1.00 76.38 83 GLU A O 1
ATOM 681 N N . GLN A 1 84 ? -2.364 5.685 20.177 1.00 73.62 84 GLN A N 1
ATOM 682 C CA . GLN A 1 84 ? -3.550 5.153 20.841 1.00 73.62 84 GLN A CA 1
ATOM 683 C C . GLN A 1 84 ? -3.917 6.068 21.999 1.00 73.62 84 GLN A C 1
ATOM 685 O O . GLN A 1 84 ? -3.112 6.246 22.916 1.00 73.62 84 GLN A O 1
ATOM 690 N N . ASP A 1 85 ? -5.134 6.614 21.978 1.00 71.75 85 ASP A N 1
ATOM 691 C CA . ASP A 1 85 ? -5.679 7.272 23.160 1.00 71.75 85 ASP A CA 1
ATOM 692 C C . ASP A 1 85 ? -6.294 6.203 24.069 1.00 71.75 85 ASP A C 1
ATOM 694 O O . ASP A 1 85 ? -7.267 5.532 23.718 1.00 71.75 85 ASP A O 1
ATOM 698 N N . ARG A 1 86 ? -5.682 6.013 25.238 1.00 66.62 86 ARG A N 1
ATOM 699 C CA . ARG A 1 86 ? -6.197 5.134 26.286 1.00 66.62 86 ARG A CA 1
ATOM 700 C C . ARG A 1 86 ? -6.897 6.001 27.315 1.00 66.62 86 ARG A C 1
ATOM 702 O O . ARG A 1 86 ? -6.291 6.395 28.312 1.00 66.62 86 ARG A O 1
ATOM 709 N N . GLN A 1 87 ? -8.177 6.283 27.096 1.00 60.72 87 GLN A N 1
ATOM 710 C CA . GLN A 1 87 ? -8.960 6.955 28.125 1.00 60.72 87 GLN A CA 1
ATOM 711 C C . GLN A 1 87 ? -9.078 6.048 29.356 1.00 60.72 87 GLN A C 1
ATOM 713 O O . GLN A 1 87 ? -9.535 4.910 29.281 1.00 60.72 87 GLN A O 1
ATOM 718 N N . GLN A 1 88 ? -8.639 6.569 30.504 1.00 49.97 88 GLN A N 1
ATOM 719 C CA . GLN A 1 88 ? -8.352 5.831 31.742 1.00 49.97 88 GLN A CA 1
ATOM 720 C C . GLN A 1 88 ? -9.540 5.084 32.387 1.00 49.97 88 GLN A C 1
ATOM 722 O O . GLN A 1 88 ? -9.329 4.412 33.389 1.00 49.97 88 GLN A O 1
ATOM 727 N N . ASN A 1 89 ? -10.762 5.173 31.847 1.00 49.72 89 ASN A N 1
ATOM 728 C CA . ASN A 1 89 ? -11.982 4.684 32.507 1.00 49.72 89 ASN A CA 1
ATOM 729 C C . ASN A 1 89 ? -12.980 3.930 31.608 1.00 49.72 89 ASN A C 1
ATOM 731 O O . ASN A 1 89 ? -14.080 3.629 32.071 1.00 49.72 89 ASN A O 1
ATOM 735 N N . GLN A 1 90 ? -12.646 3.589 30.360 1.00 52.75 90 GLN A N 1
ATOM 736 C CA . GLN A 1 90 ? -13.521 2.750 29.533 1.00 52.75 90 GLN A CA 1
ATOM 737 C C . GLN A 1 90 ? -12.810 1.454 29.155 1.00 52.75 90 GLN A C 1
ATOM 739 O O . GLN A 1 90 ? -11.894 1.421 28.346 1.00 52.75 90 GLN A O 1
ATOM 744 N N . ILE A 1 91 ? -13.260 0.364 29.775 1.00 52.53 91 ILE A N 1
ATOM 745 C CA . ILE A 1 91 ? -12.763 -1.006 29.588 1.00 52.53 91 ILE A CA 1
ATOM 746 C C . ILE A 1 91 ? -13.054 -1.535 28.160 1.00 52.53 91 ILE A C 1
ATOM 748 O O . ILE A 1 91 ? -12.611 -2.626 27.814 1.00 52.53 91 ILE A O 1
ATOM 752 N N . GLN A 1 92 ? -13.781 -0.792 27.315 1.00 53.84 92 GLN A N 1
ATOM 753 C CA . GLN A 1 92 ? -14.430 -1.361 26.128 1.00 53.84 92 GLN A CA 1
ATOM 754 C C . GLN A 1 92 ? -14.007 -0.778 24.773 1.00 53.84 92 GLN A C 1
ATOM 756 O O . GLN A 1 92 ? -13.956 -1.557 23.824 1.00 53.84 92 GLN A O 1
ATOM 761 N N . ASP A 1 93 ? -13.585 0.488 24.680 1.00 59.38 93 ASP A N 1
ATOM 762 C CA . ASP A 1 93 ? -13.315 1.120 23.381 1.00 59.38 93 ASP A CA 1
ATOM 763 C C . ASP A 1 93 ? -11.918 1.747 23.344 1.00 59.38 93 ASP A C 1
ATOM 765 O O . ASP A 1 93 ? -11.593 2.657 24.108 1.00 59.38 93 ASP A O 1
ATOM 769 N N . SER A 1 94 ? -11.064 1.240 22.453 1.00 67.12 94 SER A N 1
ATOM 770 C CA . SER A 1 94 ? -9.786 1.883 22.136 1.00 67.12 94 SER A CA 1
ATOM 771 C C . SER A 1 94 ? -9.960 2.719 20.877 1.00 67.12 94 SER A C 1
ATOM 773 O O . SER A 1 94 ? -10.278 2.183 19.813 1.00 67.12 94 SER A O 1
ATOM 775 N N . VAL A 1 95 ? -9.728 4.0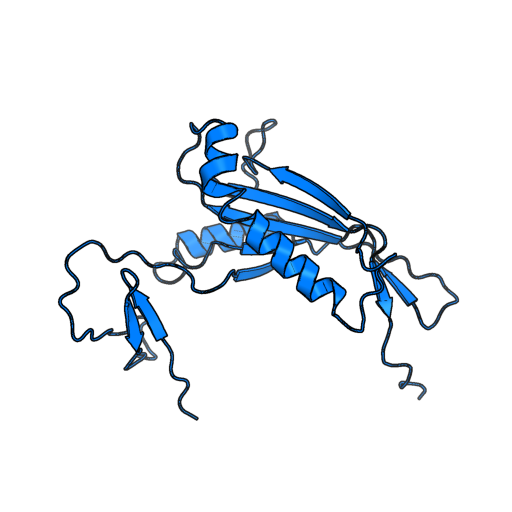27 20.996 1.00 72.25 95 VAL A N 1
ATOM 776 C CA . VAL A 1 95 ? -9.687 4.925 19.842 1.00 72.25 95 VAL A CA 1
ATOM 777 C C . VAL A 1 95 ? -8.261 4.946 19.318 1.00 72.25 95 VAL A C 1
ATOM 779 O O . VAL A 1 95 ? -7.333 5.422 19.978 1.00 72.25 95 VAL A O 1
ATOM 782 N N . ILE A 1 96 ? -8.084 4.403 18.119 1.00 78.31 96 ILE A N 1
ATOM 783 C CA . ILE A 1 96 ? -6.811 4.457 17.419 1.00 78.31 96 ILE A CA 1
ATOM 784 C C . ILE A 1 96 ? -6.785 5.713 16.553 1.00 78.31 96 ILE A C 1
ATOM 786 O O . ILE A 1 96 ? -7.626 5.906 15.675 1.00 78.31 96 ILE A O 1
ATOM 790 N N . ASN A 1 97 ? -5.793 6.562 16.782 1.00 80.69 97 ASN A N 1
ATOM 791 C CA . ASN A 1 97 ? -5.583 7.780 16.021 1.00 80.69 97 ASN A CA 1
ATOM 792 C C . ASN A 1 97 ? -4.411 7.608 15.051 1.00 80.69 97 ASN A C 1
ATOM 794 O O . ASN A 1 97 ? -3.502 6.807 15.269 1.00 80.69 97 ASN A O 1
ATOM 798 N N . ASN A 1 98 ? -4.424 8.394 13.974 1.00 84.94 98 ASN A N 1
ATOM 799 C CA . ASN A 1 98 ? -3.304 8.500 13.043 1.00 84.94 98 ASN A CA 1
ATOM 800 C C . ASN A 1 98 ? -2.887 7.167 12.388 1.00 84.94 98 ASN A C 1
ATOM 802 O O . ASN A 1 98 ? -1.700 6.921 12.160 1.00 84.94 98 ASN A O 1
ATOM 806 N N . VAL A 1 99 ? -3.853 6.314 12.021 1.00 90.81 99 VAL A N 1
ATOM 807 C CA . VAL A 1 99 ? -3.557 5.097 11.246 1.00 90.81 99 VAL A CA 1
ATOM 808 C C . VAL A 1 99 ? -3.240 5.501 9.811 1.00 90.81 99 VAL A C 1
ATOM 810 O O . VAL A 1 99 ? -4.124 5.916 9.061 1.00 90.81 99 VAL A O 1
ATOM 813 N N . ASN A 1 100 ? -1.972 5.383 9.424 1.00 93.94 100 ASN A N 1
ATOM 814 C CA . ASN A 1 100 ? -1.500 5.736 8.089 1.00 93.94 100 ASN A CA 1
ATOM 815 C C . ASN A 1 100 ? -1.290 4.472 7.253 1.00 93.94 100 ASN A C 1
ATOM 817 O O . ASN A 1 100 ? -0.479 3.614 7.605 1.00 93.94 100 ASN A O 1
ATOM 821 N N . ILE A 1 101 ? -2.009 4.376 6.135 1.00 95.75 101 ILE A N 1
ATOM 822 C CA . ILE A 1 101 ? -1.936 3.244 5.209 1.00 95.75 101 ILE A CA 1
ATOM 823 C C . ILE A 1 101 ? -1.599 3.768 3.817 1.00 95.75 101 ILE A C 1
ATOM 825 O O . ILE A 1 101 ? -2.155 4.768 3.359 1.00 95.75 101 ILE A O 1
ATOM 829 N N . TYR A 1 102 ? -0.695 3.073 3.139 1.00 96.19 102 TYR A N 1
ATOM 830 C CA . TYR A 1 102 ? -0.274 3.377 1.781 1.00 96.19 102 TYR A CA 1
ATOM 831 C C . TYR A 1 102 ? -0.599 2.215 0.850 1.00 96.19 102 TYR A C 1
ATOM 833 O O . TYR A 1 102 ? -0.245 1.074 1.123 1.00 96.19 102 TYR A O 1
ATOM 841 N N . PHE A 1 103 ? -1.207 2.516 -0.290 1.00 96.94 103 PHE A N 1
ATOM 842 C CA . PHE A 1 103 ? -1.343 1.599 -1.418 1.00 96.94 103 PHE A CA 1
ATOM 843 C C . PHE A 1 103 ? -0.305 2.009 -2.446 1.00 96.94 103 PHE A C 1
ATOM 845 O O . PHE A 1 103 ? -0.406 3.100 -2.994 1.00 96.94 103 PHE A O 1
ATOM 852 N N . ILE A 1 104 ? 0.704 1.179 -2.678 1.00 94.94 104 ILE A N 1
ATOM 853 C CA . ILE A 1 104 ? 1.914 1.530 -3.416 1.00 94.94 104 ILE A CA 1
ATOM 854 C C . ILE A 1 104 ? 2.062 0.613 -4.626 1.00 94.94 104 ILE A C 1
ATOM 856 O O . ILE A 1 104 ? 1.899 -0.606 -4.536 1.00 94.94 104 ILE A O 1
ATOM 860 N N . THR A 1 105 ? 2.445 1.182 -5.763 1.00 92.81 105 THR A N 1
ATOM 861 C CA . THR A 1 105 ? 2.866 0.413 -6.934 1.00 92.81 105 THR A CA 1
ATOM 862 C C . THR A 1 105 ? 4.121 1.005 -7.556 1.00 92.81 105 THR A C 1
ATOM 864 O O . THR A 1 105 ? 4.383 2.206 -7.462 1.00 92.81 105 THR A O 1
ATOM 867 N N . GLN A 1 106 ? 4.904 0.151 -8.214 1.00 89.31 106 GLN A N 1
ATOM 868 C CA . GLN A 1 106 ? 6.063 0.599 -8.972 1.00 89.31 106 GLN A CA 1
ATOM 869 C C . GLN A 1 106 ? 5.619 1.397 -10.193 1.00 89.31 106 GLN A C 1
ATOM 871 O O . GLN A 1 106 ? 4.673 1.023 -10.889 1.00 89.31 106 GLN A O 1
ATOM 876 N N . THR A 1 107 ? 6.376 2.440 -10.502 1.00 85.62 107 THR A N 1
ATOM 877 C CA . THR A 1 107 ? 6.333 3.135 -11.783 1.00 85.62 107 THR A CA 1
ATOM 878 C C . THR A 1 107 ? 7.705 3.050 -12.444 1.00 85.62 107 THR A C 1
ATOM 880 O O . THR A 1 107 ? 8.728 2.893 -11.780 1.00 85.62 107 THR A O 1
ATOM 883 N N . ASN A 1 108 ? 7.758 3.097 -13.773 1.00 73.25 108 ASN A N 1
ATOM 884 C CA . ASN A 1 108 ? 9.010 2.865 -14.501 1.00 73.25 108 ASN A CA 1
ATOM 885 C C . ASN A 1 108 ? 9.716 4.149 -14.954 1.00 73.25 108 ASN A C 1
ATOM 887 O O . ASN A 1 108 ? 10.786 4.065 -15.556 1.00 73.25 108 ASN A O 1
ATOM 891 N N . ASN A 1 109 ? 9.117 5.329 -14.747 1.00 67.31 109 ASN A N 1
ATOM 892 C CA . ASN A 1 109 ? 9.603 6.539 -15.399 1.00 67.31 109 ASN A CA 1
ATOM 893 C C . ASN A 1 109 ? 9.262 7.824 -14.637 1.00 67.31 109 ASN A C 1
ATOM 895 O O . ASN A 1 109 ? 8.104 8.233 -14.546 1.00 67.31 109 ASN A O 1
ATOM 899 N N . SER A 1 110 ? 10.308 8.526 -14.205 1.00 64.38 110 SER A N 1
ATOM 900 C CA . SER A 1 110 ? 10.233 9.846 -13.574 1.00 64.38 110 SER A CA 1
ATOM 901 C C . SER A 1 110 ? 9.601 10.932 -14.451 1.00 64.38 110 SER A C 1
ATOM 903 O O . SER A 1 110 ? 9.070 11.906 -13.931 1.00 64.38 110 SER A O 1
ATOM 905 N N . LYS A 1 111 ? 9.598 10.763 -15.780 1.00 62.41 111 LYS A N 1
ATOM 906 C CA . LYS A 1 111 ? 9.169 11.778 -16.759 1.00 62.41 111 LYS A CA 1
ATOM 907 C C . LYS A 1 111 ? 7.688 11.712 -17.141 1.00 62.41 111 LYS A C 1
ATOM 909 O O . LYS A 1 111 ? 7.250 12.458 -18.016 1.00 62.41 111 LYS A O 1
ATOM 914 N N . LYS A 1 112 ? 6.905 10.799 -16.560 1.00 72.38 112 LYS A N 1
ATOM 915 C CA . LYS A 1 112 ? 5.462 10.731 -16.830 1.00 72.38 112 LYS A CA 1
ATOM 916 C C . LYS A 1 112 ? 4.730 11.788 -16.004 1.00 72.38 112 LYS A C 1
ATOM 918 O O . LYS A 1 112 ? 4.822 11.788 -14.780 1.00 72.38 112 LYS A O 1
ATOM 923 N N . TYR A 1 113 ? 4.003 12.668 -16.691 1.00 83.25 113 TYR A N 1
ATOM 924 C CA . TYR A 1 113 ? 3.206 13.732 -16.084 1.00 83.25 113 TYR A CA 1
ATOM 925 C C . TYR A 1 113 ? 1.999 13.172 -15.312 1.00 83.25 113 TYR A C 1
ATOM 927 O O . TYR A 1 113 ? 1.511 12.080 -15.613 1.00 83.25 113 TYR A O 1
ATOM 935 N N . ALA A 1 114 ? 1.495 13.943 -14.343 1.00 87.38 114 ALA A N 1
ATOM 936 C CA . ALA A 1 114 ? 0.465 13.516 -13.389 1.00 87.38 114 ALA A CA 1
ATOM 937 C C . ALA A 1 114 ? -0.778 12.896 -14.050 1.00 87.38 114 ALA A C 1
ATOM 939 O O . ALA A 1 114 ? -1.207 11.817 -13.656 1.00 87.38 114 ALA A O 1
ATOM 940 N N . LYS A 1 115 ? -1.307 13.509 -15.120 1.00 91.00 115 LYS A N 1
ATOM 941 C CA . LYS A 1 115 ? -2.473 12.976 -15.847 1.00 91.00 115 LYS A CA 1
ATOM 942 C C . LYS A 1 115 ? -2.244 11.554 -16.381 1.00 91.00 115 LYS A C 1
ATOM 944 O O . LYS A 1 115 ? -3.124 10.712 -16.239 1.00 91.00 115 LYS A O 1
ATOM 949 N N . TRP A 1 116 ? -1.065 11.256 -16.934 1.00 90.44 116 TRP A N 1
ATOM 950 C CA . TRP A 1 116 ? -0.765 9.903 -17.409 1.00 90.44 116 TRP A CA 1
ATOM 951 C C . TRP A 1 116 ? -0.739 8.899 -16.251 1.00 90.44 116 TRP A C 1
ATOM 953 O O . TRP A 1 116 ? -1.302 7.814 -16.381 1.00 90.44 116 TRP A O 1
ATOM 963 N N . ARG A 1 117 ? -0.133 9.264 -15.113 1.00 90.94 117 ARG A N 1
ATOM 964 C CA . ARG A 1 117 ? -0.085 8.412 -13.910 1.00 90.94 117 ARG A CA 1
ATOM 965 C C . ARG A 1 117 ? -1.482 8.171 -13.346 1.00 90.94 117 ARG A C 1
ATOM 967 O O . ARG A 1 117 ? -1.819 7.037 -13.026 1.00 90.94 117 ARG A O 1
ATOM 974 N N . LEU A 1 118 ? -2.319 9.205 -13.299 1.00 91.75 118 LEU A N 1
ATOM 975 C CA . LEU A 1 118 ? -3.713 9.085 -12.881 1.00 91.75 118 LEU A CA 1
ATOM 976 C C . LEU A 1 118 ? -4.467 8.057 -13.736 1.00 91.75 118 LEU A C 1
ATOM 978 O O . LEU A 1 118 ? -5.104 7.157 -13.200 1.00 91.75 118 LEU A O 1
ATOM 982 N N . GLU A 1 119 ? -4.371 8.173 -15.062 1.00 90.81 119 GLU A N 1
ATOM 983 C CA . GLU A 1 119 ? -5.112 7.334 -16.011 1.00 90.81 119 GLU A CA 1
ATOM 984 C C . GLU A 1 119 ? -4.576 5.898 -16.115 1.00 90.81 119 GLU A C 1
ATOM 986 O O . GLU A 1 119 ? -5.357 4.980 -16.345 1.00 90.81 119 GLU A O 1
ATOM 991 N N . ASN A 1 120 ? -3.266 5.692 -15.943 1.00 88.44 120 ASN A N 1
ATOM 992 C CA . ASN A 1 120 ? -2.614 4.404 -16.220 1.00 88.44 120 ASN A CA 1
ATOM 993 C C . ASN A 1 120 ? -2.135 3.660 -14.967 1.00 88.44 120 ASN A C 1
ATOM 995 O O . ASN A 1 120 ? -1.785 2.487 -15.068 1.00 88.44 120 ASN A O 1
ATOM 999 N N . ILE A 1 121 ? -2.091 4.318 -13.806 1.00 91.31 121 ILE A N 1
ATOM 1000 C CA . ILE A 1 121 ? -1.574 3.740 -12.559 1.00 91.31 121 ILE A CA 1
ATOM 1001 C C . ILE A 1 121 ? -2.581 3.918 -11.424 1.00 91.31 121 ILE A C 1
ATOM 1003 O O . ILE A 1 121 ? -3.097 2.927 -10.913 1.00 91.31 121 ILE A O 1
ATOM 1007 N N . ILE A 1 122 ? -2.903 5.161 -11.049 1.00 93.19 122 ILE A N 1
ATOM 1008 C CA . ILE A 1 122 ? -3.743 5.429 -9.872 1.00 93.19 122 ILE A CA 1
ATOM 1009 C C . ILE A 1 122 ? -5.140 4.826 -10.059 1.00 93.19 122 ILE A C 1
ATOM 1011 O O . ILE A 1 122 ? -5.543 3.972 -9.276 1.00 93.19 122 ILE A O 1
ATOM 1015 N N . LYS A 1 123 ? -5.851 5.201 -11.131 1.00 92.31 123 LYS A N 1
ATOM 1016 C CA . LYS A 1 123 ? -7.204 4.700 -11.411 1.00 92.31 123 LYS A CA 1
ATOM 1017 C C . LYS A 1 123 ? -7.281 3.189 -11.648 1.00 92.31 123 LYS A C 1
ATOM 1019 O O . LYS A 1 123 ? -8.160 2.574 -11.062 1.00 92.31 123 LYS A O 1
ATOM 1024 N N . PRO A 1 124 ? -6.439 2.569 -12.495 1.00 92.56 124 PRO A N 1
ATOM 1025 C CA . PRO A 1 124 ? -6.600 1.147 -12.801 1.00 92.56 124 PRO A CA 1
ATOM 1026 C C . PRO A 1 124 ? -6.002 0.201 -11.754 1.00 92.56 124 PRO A C 1
ATOM 1028 O O . PRO A 1 124 ? -6.383 -0.966 -11.736 1.00 92.56 124 PRO A O 1
ATOM 1031 N N . VAL A 1 125 ? -5.061 0.656 -10.917 1.00 92.25 125 VAL A N 1
ATOM 1032 C CA . VAL A 1 125 ? -4.367 -0.214 -9.950 1.00 92.25 125 VAL A CA 1
ATOM 1033 C C . VAL A 1 125 ? -4.691 0.176 -8.514 1.00 92.25 125 VAL A C 1
ATOM 1035 O O . VAL A 1 125 ? -5.179 -0.653 -7.751 1.00 92.25 125 VAL A O 1
ATOM 1038 N N . LEU A 1 126 ? -4.431 1.427 -8.130 1.00 94.81 126 LEU A N 1
ATOM 1039 C CA . LEU A 1 126 ? -4.452 1.816 -6.719 1.00 94.81 126 LEU A CA 1
ATOM 1040 C C . LEU A 1 126 ? -5.860 2.089 -6.183 1.00 94.81 126 LEU A C 1
ATOM 1042 O O . LEU A 1 126 ? -6.153 1.670 -5.067 1.00 94.81 126 LEU A O 1
ATOM 1046 N N . ILE A 1 127 ? -6.735 2.736 -6.961 1.00 96.00 127 ILE A N 1
ATOM 1047 C CA . ILE A 1 127 ? -8.126 2.987 -6.548 1.00 96.00 127 ILE A CA 1
ATOM 1048 C C . ILE A 1 127 ? -8.866 1.667 -6.276 1.00 96.00 127 ILE A C 1
ATOM 1050 O O . ILE A 1 127 ? -9.386 1.534 -5.173 1.00 96.00 127 ILE A O 1
ATOM 1054 N N . PRO A 1 128 ? -8.836 0.647 -7.160 1.00 95.31 128 PRO A N 1
ATOM 1055 C CA . PRO A 1 128 ? -9.471 -0.639 -6.877 1.00 95.31 128 PRO A CA 1
ATOM 1056 C C . PRO A 1 128 ? -8.926 -1.319 -5.619 1.00 95.31 128 PRO A C 1
ATOM 1058 O O . PRO A 1 128 ? -9.676 -1.947 -4.878 1.00 95.31 128 PRO A O 1
ATOM 1061 N N . MET A 1 129 ? -7.620 -1.203 -5.351 1.00 94.81 129 MET A N 1
ATOM 1062 C CA . MET A 1 129 ? -7.031 -1.735 -4.118 1.00 94.81 129 MET A CA 1
ATOM 1063 C C . MET A 1 129 ? -7.561 -1.015 -2.876 1.00 94.81 129 MET A C 1
ATOM 1065 O O . MET A 1 129 ? -7.915 -1.675 -1.901 1.00 94.81 129 MET A O 1
ATOM 1069 N N . TYR A 1 130 ? -7.621 0.314 -2.925 1.00 96.25 130 TYR A N 1
ATOM 1070 C CA . TYR A 1 130 ? -8.166 1.145 -1.859 1.00 96.25 130 TYR A CA 1
ATOM 1071 C C . TYR A 1 130 ? -9.653 0.852 -1.618 1.00 96.25 130 TYR A C 1
ATOM 1073 O O . TYR A 1 130 ? -10.036 0.568 -0.486 1.00 96.25 130 TYR A O 1
ATOM 1081 N N . GLU A 1 131 ? -10.479 0.854 -2.666 1.00 94.94 131 GLU A N 1
ATOM 1082 C CA . GLU A 1 131 ? -11.921 0.613 -2.565 1.00 94.94 131 GLU A CA 1
ATOM 1083 C C . GLU A 1 131 ? -12.206 -0.777 -1.994 1.00 94.94 131 GLU A C 1
ATOM 1085 O O . GLU A 1 131 ? -12.991 -0.907 -1.054 1.00 94.94 131 GLU A O 1
ATOM 1090 N N . ASN A 1 132 ? -11.504 -1.805 -2.485 1.00 93.19 132 ASN A N 1
ATOM 1091 C CA . ASN A 1 132 ? -11.632 -3.158 -1.953 1.00 93.19 132 ASN A CA 1
ATOM 1092 C C . ASN A 1 132 ? -11.232 -3.212 -0.475 1.00 93.19 132 ASN A C 1
ATOM 1094 O O . ASN A 1 132 ? -11.981 -3.760 0.332 1.00 93.19 132 ASN A O 1
ATOM 1098 N N . PHE A 1 133 ? -10.101 -2.605 -0.102 1.00 94.19 133 PHE A N 1
ATOM 1099 C CA . PHE A 1 133 ? -9.652 -2.566 1.289 1.00 94.19 133 PHE A CA 1
ATOM 1100 C C . PHE A 1 133 ? -10.672 -1.880 2.202 1.00 94.19 133 PHE A C 1
ATOM 1102 O O . PHE A 1 133 ? -11.035 -2.448 3.226 1.00 94.19 133 PHE A O 1
ATOM 1109 N 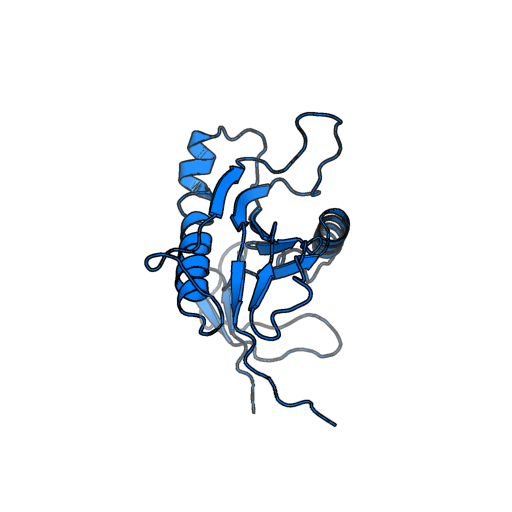N . MET A 1 134 ? -11.184 -0.704 1.825 1.00 92.81 134 MET A N 1
ATOM 1110 C CA . MET A 1 134 ? -12.184 0.011 2.624 1.00 92.81 134 MET A CA 1
ATOM 1111 C C . MET A 1 134 ? -13.502 -0.762 2.719 1.00 92.81 134 MET A C 1
ATOM 1113 O O . MET A 1 134 ? -14.109 -0.799 3.789 1.00 92.81 134 MET A O 1
ATOM 1117 N N . SER A 1 135 ? -13.919 -1.413 1.627 1.00 92.25 135 SER A N 1
ATOM 1118 C CA . SER A 1 135 ? -15.141 -2.221 1.598 1.00 92.25 135 SER A CA 1
ATOM 1119 C C . SER A 1 135 ? -15.064 -3.445 2.511 1.00 92.25 135 SER A C 1
ATOM 1121 O O . SER A 1 135 ? -16.079 -3.842 3.074 1.00 92.25 135 SER A O 1
ATOM 1123 N N . GLU A 1 136 ? -13.881 -4.036 2.681 1.00 91.12 136 GLU A N 1
ATOM 1124 C CA . GLU A 1 136 ? -13.672 -5.155 3.601 1.00 91.12 136 GLU A CA 1
ATOM 1125 C C . GLU A 1 136 ? -13.453 -4.666 5.034 1.00 91.12 136 GLU A C 1
ATOM 1127 O O . GLU A 1 136 ? -14.003 -5.244 5.970 1.00 91.12 136 GLU A O 1
ATOM 1132 N N . LEU A 1 137 ? -12.722 -3.561 5.216 1.00 89.75 137 LEU A N 1
ATOM 1133 C CA . LEU A 1 137 ? -12.457 -2.987 6.533 1.00 89.75 137 LEU A CA 1
ATOM 1134 C C . LEU A 1 137 ? -13.752 -2.608 7.253 1.00 89.75 137 LEU A C 1
ATOM 1136 O O . LEU A 1 137 ? -13.869 -2.837 8.451 1.00 89.75 137 LEU A O 1
ATOM 1140 N N . ILE A 1 138 ? -14.737 -2.067 6.536 1.00 89.44 138 ILE A N 1
ATOM 1141 C CA . ILE A 1 138 ? -15.999 -1.657 7.153 1.00 89.44 138 ILE A CA 1
ATOM 1142 C C . ILE A 1 138 ? -16.938 -2.812 7.504 1.00 89.44 138 ILE A C 1
ATOM 1144 O O . ILE A 1 138 ? -17.778 -2.681 8.387 1.00 89.44 138 ILE A O 1
ATOM 1148 N N . LYS A 1 139 ? -16.792 -3.959 6.835 1.00 89.12 139 LYS A N 1
ATOM 1149 C CA . LYS A 1 139 ? -17.540 -5.178 7.175 1.00 89.12 139 LYS A CA 1
ATOM 1150 C C . LYS A 1 139 ? -16.970 -5.869 8.411 1.00 89.12 139 LYS A C 1
ATOM 1152 O O . LYS A 1 139 ? -17.577 -6.812 8.914 1.00 89.12 139 LYS A O 1
ATOM 1157 N N . HIS A 1 140 ? -15.786 -5.458 8.858 1.00 87.25 140 HIS A N 1
ATOM 1158 C CA . HIS A 1 140 ? -15.112 -6.084 9.975 1.00 87.25 140 HIS A CA 1
ATOM 1159 C C . HIS A 1 140 ? -15.864 -5.789 11.277 1.00 87.25 140 HIS A C 1
ATOM 1161 O O . HIS A 1 140 ? -16.064 -4.633 11.635 1.00 87.25 140 HIS A O 1
ATOM 1167 N N . GLU A 1 141 ? -16.226 -6.836 12.019 1.00 82.69 141 GLU A N 1
ATOM 1168 C CA . GLU A 1 141 ? -17.033 -6.754 13.251 1.00 82.69 141 GLU A CA 1
ATOM 1169 C C . GLU A 1 141 ? -16.460 -5.803 14.313 1.00 82.69 141 GLU A C 1
ATOM 1171 O O . GLU A 1 141 ? -17.201 -5.172 15.059 1.00 82.69 141 GLU A O 1
ATOM 1176 N N . ASN A 1 142 ? -15.133 -5.663 14.340 1.00 81.12 142 ASN A N 1
ATOM 1177 C CA . ASN A 1 142 ? -14.434 -4.813 15.305 1.00 81.12 142 ASN A CA 1
ATOM 1178 C C . ASN A 1 142 ? -14.248 -3.369 14.842 1.00 81.12 142 ASN A C 1
ATOM 1180 O O . ASN A 1 142 ? -13.614 -2.608 15.562 1.00 81.12 142 ASN A O 1
ATOM 1184 N N . VAL A 1 143 ? -14.728 -2.989 13.658 1.00 81.00 143 VAL A N 1
ATOM 1185 C CA . VAL A 1 143 ? -14.578 -1.633 13.122 1.00 81.00 143 VAL A CA 1
ATOM 1186 C C . VAL A 1 143 ? -15.929 -0.934 13.149 1.00 81.00 143 VAL A C 1
ATOM 1188 O O . VAL A 1 143 ? -16.863 -1.338 12.465 1.00 81.00 143 VAL A O 1
ATOM 1191 N N . MET A 1 144 ? -16.026 0.157 13.911 1.00 76.62 144 MET A N 1
ATOM 1192 C CA . MET A 1 144 ? -17.227 0.995 13.912 1.00 76.62 144 MET A CA 1
ATOM 1193 C C . MET A 1 144 ? -17.081 2.151 12.920 1.00 76.62 144 MET A C 1
ATOM 1195 O O . MET A 1 144 ? -16.290 3.073 13.127 1.00 76.62 144 MET A O 1
ATOM 1199 N N . GLY A 1 145 ? -17.864 2.099 11.842 1.00 74.81 145 GLY A N 1
ATOM 1200 C CA . GLY A 1 145 ? -18.055 3.215 10.917 1.00 74.81 145 GLY A CA 1
ATOM 1201 C C . GLY A 1 145 ? -19.147 4.185 11.382 1.00 74.81 145 GLY A C 1
ATOM 1202 O O . GLY A 1 145 ? -20.019 3.840 12.175 1.00 74.81 145 GLY A O 1
ATOM 1203 N N . ILE A 1 146 ? -19.125 5.405 10.849 1.00 73.38 146 ILE A N 1
ATOM 1204 C CA . ILE A 1 146 ? -20.211 6.383 10.969 1.00 73.38 146 ILE A CA 1
ATOM 1205 C C . ILE A 1 146 ? -20.991 6.354 9.653 1.00 73.38 146 ILE A C 1
ATOM 1207 O O . ILE A 1 146 ? -20.419 6.655 8.609 1.00 73.38 146 ILE A O 1
ATOM 1211 N N . ASN A 1 147 ? -22.287 6.025 9.691 1.00 79.44 147 ASN A N 1
ATOM 1212 C CA . ASN A 1 147 ? -23.145 5.899 8.499 1.00 79.44 147 ASN A CA 1
ATOM 1213 C C . ASN A 1 147 ? -22.570 4.954 7.428 1.00 79.44 147 ASN A C 1
ATOM 1215 O O . ASN A 1 147 ? -22.524 5.319 6.254 1.00 79.44 147 ASN A O 1
ATOM 1219 N N . ASP A 1 148 ? -22.073 3.784 7.835 1.00 77.75 148 ASP A N 1
ATOM 1220 C CA . ASP A 1 148 ? -21.405 2.840 6.931 1.00 77.75 148 ASP A CA 1
ATOM 1221 C C . ASP A 1 148 ? -20.249 3.485 6.139 1.00 77.75 148 ASP A C 1
ATOM 1223 O O . ASP A 1 148 ? -19.969 3.127 4.995 1.00 77.75 148 ASP A O 1
ATOM 1227 N N . LEU A 1 149 ? -19.526 4.418 6.771 1.00 84.12 149 LEU A N 1
ATOM 1228 C CA . LEU A 1 149 ? -18.264 4.965 6.279 1.00 84.12 149 LEU A CA 1
ATOM 1229 C C . LEU A 1 149 ? -17.229 5.036 7.405 1.00 84.12 149 LEU A C 1
ATOM 1231 O O . LEU A 1 149 ? -17.546 5.346 8.551 1.00 84.12 149 LEU A O 1
ATOM 1235 N N . ILE A 1 150 ? -15.962 4.797 7.076 1.00 87.88 150 ILE A N 1
ATOM 1236 C CA . ILE A 1 150 ? -14.837 5.033 7.989 1.00 87.88 150 ILE A CA 1
ATOM 1237 C C . ILE A 1 150 ? -14.268 6.411 7.641 1.00 87.88 150 ILE A C 1
ATOM 1239 O O . ILE A 1 150 ? -13.753 6.560 6.532 1.00 87.88 150 ILE A O 1
ATOM 1243 N N . PRO A 1 151 ? -14.355 7.431 8.511 1.00 88.88 151 PRO A N 1
ATOM 1244 C CA . PRO A 1 151 ? -13.795 8.748 8.223 1.00 88.88 151 PRO A CA 1
ATOM 1245 C C . PRO A 1 151 ? -12.277 8.681 8.027 1.00 88.88 151 PRO A C 1
ATOM 1247 O O . PRO A 1 151 ? -11.544 8.191 8.883 1.00 88.88 151 PRO A O 1
ATOM 1250 N N . HIS A 1 152 ? -11.789 9.180 6.896 1.00 92.81 152 HIS A N 1
ATOM 1251 C CA . HIS A 1 152 ? -10.361 9.226 6.594 1.00 92.81 152 HIS A CA 1
ATOM 1252 C C . HIS A 1 152 ? -10.055 10.335 5.590 1.00 92.81 152 HIS A C 1
ATOM 1254 O O . HIS A 1 152 ? -10.924 10.768 4.832 1.00 92.81 152 HIS A O 1
ATOM 1260 N N . SER A 1 153 ? -8.805 10.789 5.577 1.00 94.88 153 SER A N 1
ATOM 1261 C CA . SER A 1 153 ? -8.289 11.589 4.464 1.00 94.88 153 SER A CA 1
ATOM 1262 C C . SER A 1 153 ? -7.728 10.679 3.374 1.00 94.88 153 SER A C 1
ATOM 1264 O O . SER A 1 153 ? -7.263 9.574 3.658 1.00 94.88 153 SER A O 1
ATOM 1266 N N . TYR A 1 154 ? -7.775 11.155 2.133 1.00 95.38 154 TYR A N 1
ATOM 1267 C CA . TYR A 1 154 ? -7.325 10.449 0.937 1.00 95.38 154 TYR A CA 1
ATOM 1268 C C . TYR A 1 154 ? -6.417 11.377 0.127 1.00 95.38 154 TYR A C 1
ATOM 1270 O O . TYR A 1 154 ? -6.797 12.510 -0.176 1.00 95.38 154 TYR A O 1
ATOM 1278 N N . ILE A 1 155 ? -5.210 10.916 -0.201 1.00 95.19 155 ILE A N 1
ATOM 1279 C CA . ILE A 1 155 ? -4.215 11.693 -0.948 1.00 95.19 155 ILE A CA 1
ATOM 1280 C C . ILE A 1 155 ? -3.617 10.823 -2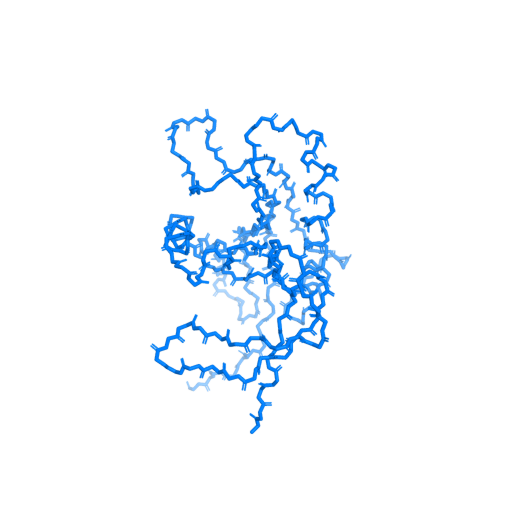.052 1.00 95.19 155 ILE A C 1
ATOM 1282 O O . ILE A 1 155 ? -2.993 9.796 -1.781 1.00 95.19 155 ILE A O 1
ATOM 1286 N N . GLU A 1 156 ? -3.732 11.280 -3.297 1.00 94.38 156 GLU A N 1
ATOM 1287 C CA . GLU A 1 156 ? -3.050 10.681 -4.445 1.00 94.38 156 GLU A CA 1
ATOM 1288 C C . GLU A 1 156 ? -1.619 11.204 -4.519 1.00 94.38 156 GLU A C 1
ATOM 1290 O O . GLU A 1 156 ? -1.366 12.387 -4.753 1.00 94.38 156 GLU A O 1
ATOM 1295 N N . ARG A 1 157 ? -0.658 10.310 -4.320 1.00 91.25 157 ARG A N 1
ATOM 1296 C CA . ARG A 1 157 ? 0.766 10.610 -4.398 1.00 91.25 157 ARG A CA 1
ATOM 1297 C C . ARG A 1 157 ? 1.302 10.093 -5.725 1.00 91.25 157 ARG A C 1
ATOM 1299 O O . ARG A 1 157 ? 1.752 8.956 -5.826 1.00 91.25 157 ARG A O 1
ATOM 1306 N N . PHE A 1 158 ? 1.302 10.966 -6.732 1.00 86.88 158 PHE A N 1
ATOM 1307 C CA . PHE A 1 158 ? 1.906 10.712 -8.051 1.00 86.88 158 PHE A CA 1
ATOM 1308 C C . PHE A 1 158 ? 3.432 10.565 -8.020 1.00 86.88 158 PHE A C 1
ATOM 1310 O O . PHE A 1 158 ? 4.050 10.459 -9.073 1.00 86.88 158 PHE A O 1
ATOM 1317 N N . PHE A 1 159 ? 4.049 10.667 -6.847 1.00 82.44 159 PHE A N 1
ATOM 1318 C CA . PHE A 1 159 ? 5.418 10.268 -6.576 1.00 82.44 159 PHE A CA 1
ATOM 1319 C C . PHE A 1 159 ? 5.619 10.269 -5.057 1.00 82.44 159 PHE A C 1
ATOM 1321 O O . PHE A 1 159 ? 5.324 11.269 -4.401 1.00 82.44 159 PHE A O 1
ATOM 1328 N N . ILE A 1 160 ? 6.104 9.165 -4.486 1.00 74.25 160 ILE A N 1
ATOM 1329 C CA . ILE A 1 160 ? 6.636 9.168 -3.115 1.00 74.25 160 ILE A CA 1
ATOM 1330 C C . ILE A 1 160 ? 8.162 9.205 -3.211 1.00 74.25 160 ILE A C 1
ATOM 1332 O O . ILE A 1 160 ? 8.826 8.175 -3.285 1.00 74.25 160 ILE A O 1
ATOM 1336 N N . GLY A 1 161 ? 8.683 10.429 -3.233 1.00 62.81 161 GLY A N 1
ATOM 1337 C CA . GLY A 1 161 ? 10.092 10.806 -3.163 1.00 62.81 161 GLY A CA 1
ATOM 1338 C C . GLY A 1 161 ? 10.171 12.313 -2.900 1.00 62.81 161 GLY A C 1
ATOM 1339 O O . GLY A 1 161 ? 9.221 13.040 -3.190 1.00 62.81 161 GLY A O 1
ATOM 1340 N N . THR A 1 162 ? 11.233 12.788 -2.251 1.00 51.41 162 THR A N 1
ATOM 1341 C CA . THR A 1 162 ? 11.292 14.172 -1.757 1.00 51.41 162 THR A CA 1
ATOM 1342 C C . THR A 1 162 ? 11.523 15.186 -2.878 1.00 51.41 162 THR A C 1
ATOM 1344 O O . THR A 1 162 ? 12.495 15.088 -3.623 1.00 51.41 162 THR A O 1
ATOM 1347 N N . GLU A 1 163 ? 10.661 16.205 -2.937 1.00 47.25 163 GLU A N 1
ATOM 1348 C CA . GLU A 1 163 ? 10.939 17.481 -3.616 1.00 47.25 163 GLU A CA 1
ATOM 1349 C C . GLU A 1 163 ? 11.863 18.392 -2.779 1.00 47.25 163 GLU A C 1
ATOM 1351 O O . GLU A 1 163 ? 12.399 19.351 -3.318 1.00 47.25 163 GLU A O 1
ATOM 1356 N N . ASP A 1 164 ? 12.158 18.041 -1.517 1.00 44.97 164 ASP A N 1
ATOM 1357 C CA . ASP A 1 164 ? 13.109 18.755 -0.654 1.00 44.97 164 ASP A CA 1
ATOM 1358 C C . ASP A 1 164 ? 14.081 17.789 0.058 1.00 44.97 164 ASP A C 1
ATOM 1360 O O . ASP A 1 164 ? 13.674 16.927 0.836 1.00 44.97 164 ASP A O 1
ATOM 1364 N N . ASN A 1 165 ? 15.386 17.982 -0.181 1.00 50.31 165 ASN A N 1
ATOM 1365 C CA . ASN A 1 165 ? 16.555 17.309 0.425 1.00 50.31 165 ASN A CA 1
ATOM 1366 C C . ASN A 1 165 ? 17.071 15.983 -0.171 1.00 50.31 165 ASN A C 1
ATOM 1368 O O . ASN A 1 165 ? 17.936 15.353 0.437 1.00 50.31 165 ASN A O 1
ATOM 1372 N N . ASN A 1 166 ? 16.684 15.608 -1.395 1.00 48.53 166 ASN A N 1
ATOM 1373 C CA . ASN A 1 166 ? 17.424 14.622 -2.208 1.00 48.53 166 ASN A CA 1
ATOM 1374 C C . ASN A 1 166 ? 17.620 13.221 -1.573 1.00 48.53 166 ASN A C 1
ATOM 1376 O O . ASN A 1 166 ? 18.520 12.478 -1.970 1.00 48.53 166 ASN A O 1
ATOM 1380 N N . GLN A 1 167 ? 16.780 12.833 -0.611 1.00 54.00 167 GLN A N 1
ATOM 1381 C CA . GLN A 1 167 ? 16.770 11.482 -0.049 1.00 54.00 167 GLN A CA 1
ATOM 1382 C C . GLN A 1 167 ? 15.442 10.820 -0.390 1.00 54.00 167 GLN A C 1
ATOM 1384 O O . GLN A 1 167 ? 14.389 11.143 0.164 1.00 54.00 167 GLN A O 1
ATOM 1389 N N . ASN A 1 168 ? 15.501 9.917 -1.364 1.00 57.84 168 ASN A N 1
ATOM 1390 C CA . ASN A 1 168 ? 14.355 9.133 -1.783 1.00 57.84 168 ASN A CA 1
ATOM 1391 C C . ASN A 1 168 ? 13.902 8.275 -0.587 1.00 57.84 168 ASN A C 1
ATOM 1393 O O . ASN A 1 168 ? 14.694 7.488 -0.072 1.00 57.84 168 ASN A O 1
ATOM 1397 N N . GLN A 1 169 ? 12.663 8.458 -0.106 1.00 71.31 169 GLN A N 1
ATOM 1398 C CA . GLN A 1 169 ? 12.142 7.668 1.024 1.00 71.31 169 GLN A CA 1
ATOM 1399 C C . GLN A 1 169 ? 12.090 6.179 0.676 1.00 71.31 169 GLN A C 1
ATOM 1401 O O . GLN A 1 169 ? 12.249 5.343 1.554 1.00 71.31 169 GLN A O 1
ATOM 1406 N N . PHE A 1 170 ? 11.920 5.863 -0.607 1.00 76.75 170 PHE A N 1
ATOM 1407 C CA . PHE A 1 170 ? 12.045 4.529 -1.176 1.00 76.75 170 PHE A CA 1
ATOM 1408 C C . PHE A 1 170 ? 13.053 4.560 -2.316 1.00 76.75 170 PHE A C 1
ATOM 1410 O O . PHE A 1 170 ? 13.183 5.568 -2.987 1.00 76.75 170 PHE A O 1
ATOM 1417 N N . ASN A 1 171 ? 13.761 3.465 -2.583 1.00 78.81 171 ASN A N 1
ATOM 1418 C CA . ASN A 1 171 ? 14.767 3.453 -3.654 1.00 78.81 171 ASN A CA 1
ATOM 1419 C C . ASN A 1 171 ? 14.161 3.371 -5.068 1.00 78.81 171 ASN A C 1
ATOM 1421 O O . ASN A 1 171 ? 14.818 3.727 -6.046 1.00 78.81 171 ASN A O 1
ATOM 1425 N N . ASP A 1 172 ? 12.915 2.912 -5.177 1.00 84.50 172 ASP A N 1
ATOM 1426 C CA . ASP A 1 172 ? 12.191 2.772 -6.437 1.00 84.50 172 ASP A CA 1
ATOM 1427 C C . ASP A 1 172 ? 11.396 4.038 -6.786 1.00 84.50 172 ASP A C 1
ATOM 1429 O O . ASP A 1 172 ? 10.960 4.792 -5.917 1.00 84.50 172 ASP A O 1
ATOM 1433 N N . TRP A 1 173 ? 11.125 4.233 -8.077 1.00 85.88 173 TRP A N 1
ATOM 1434 C CA . TRP A 1 173 ? 10.095 5.175 -8.500 1.00 85.88 173 TRP A CA 1
ATOM 1435 C C . TRP A 1 173 ? 8.733 4.556 -8.201 1.00 85.88 173 TRP A C 1
ATOM 1437 O O . TRP A 1 173 ? 8.368 3.542 -8.801 1.00 85.88 173 TRP A O 1
ATOM 1447 N N . ILE A 1 174 ? 7.980 5.158 -7.286 1.00 89.88 174 ILE A N 1
ATOM 1448 C CA . ILE A 1 174 ? 6.687 4.629 -6.849 1.00 89.88 174 ILE A CA 1
ATOM 1449 C C . ILE A 1 174 ? 5.591 5.686 -6.889 1.00 89.88 174 ILE A C 1
ATOM 1451 O O . ILE A 1 174 ? 5.828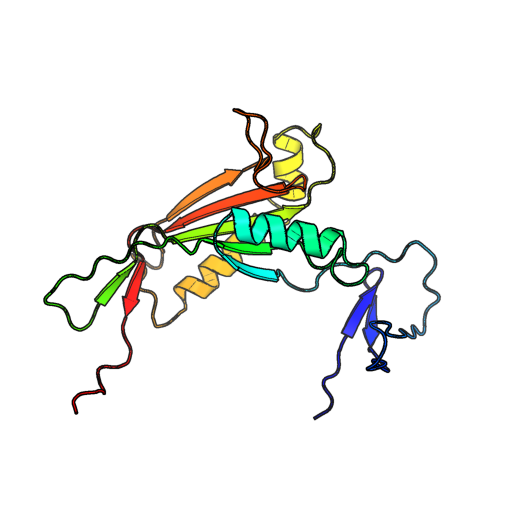 6.870 -6.643 1.00 89.88 174 ILE A O 1
ATOM 1455 N N . ASP A 1 175 ? 4.389 5.213 -7.188 1.00 92.44 175 ASP A N 1
ATOM 1456 C CA . ASP A 1 175 ? 3.132 5.941 -7.072 1.00 92.44 175 ASP A CA 1
ATOM 1457 C C . ASP A 1 175 ? 2.328 5.334 -5.926 1.00 92.44 175 ASP A C 1
ATOM 1459 O O . ASP A 1 175 ? 2.418 4.126 -5.672 1.00 92.44 175 ASP A O 1
ATOM 1463 N N . ALA A 1 176 ? 1.532 6.154 -5.244 1.00 95.00 176 ALA A N 1
ATOM 1464 C CA . ALA A 1 176 ? 0.739 5.670 -4.131 1.00 95.00 176 ALA A CA 1
ATOM 1465 C C . ALA A 1 176 ? -0.579 6.414 -3.914 1.00 95.00 176 ALA A C 1
ATOM 1467 O O . ALA A 1 176 ? -0.757 7.555 -4.331 1.00 95.00 176 ALA A O 1
ATOM 1468 N N . ILE A 1 177 ? -1.474 5.773 -3.172 1.00 97.00 177 ILE A N 1
ATOM 1469 C CA . ILE A 1 177 ? -2.569 6.419 -2.451 1.00 97.00 177 ILE A CA 1
ATOM 1470 C C . ILE A 1 177 ? -2.219 6.338 -0.970 1.00 97.00 177 ILE A C 1
ATOM 1472 O O . ILE A 1 177 ? -1.932 5.254 -0.467 1.00 97.00 177 ILE A O 1
ATOM 1476 N N . GLN A 1 178 ? -2.236 7.472 -0.276 1.00 95.69 178 GLN A N 1
ATOM 1477 C CA . GLN A 1 178 ? -2.181 7.505 1.180 1.00 95.69 178 GLN A CA 1
ATOM 1478 C C . GLN A 1 178 ? -3.586 7.713 1.721 1.00 95.69 178 GLN A C 1
ATOM 1480 O O . GLN A 1 178 ? -4.279 8.644 1.304 1.00 95.69 178 GLN A O 1
ATOM 1485 N N . ILE A 1 179 ? -3.943 6.909 2.714 1.00 96.00 179 ILE A N 1
ATOM 1486 C CA . ILE A 1 179 ? -5.064 7.200 3.592 1.00 96.00 179 ILE A CA 1
ATOM 1487 C C . ILE A 1 179 ? -4.573 7.399 5.018 1.00 96.00 179 ILE A C 1
ATOM 1489 O O . ILE A 1 179 ? -3.622 6.758 5.472 1.00 96.00 179 ILE A O 1
ATOM 1493 N N . ASN A 1 180 ? -5.230 8.311 5.717 1.00 94.25 180 ASN A N 1
ATOM 1494 C CA . ASN A 1 180 ? -5.025 8.524 7.139 1.00 94.25 180 ASN A CA 1
ATOM 1495 C C . ASN A 1 180 ? -6.395 8.463 7.814 1.00 94.25 180 ASN A C 1
ATOM 1497 O O . ASN A 1 180 ? -7.258 9.308 7.556 1.00 94.25 180 ASN A O 1
ATOM 1501 N N . ILE A 1 181 ? -6.596 7.401 8.593 1.00 90.88 181 ILE A N 1
ATOM 1502 C CA . ILE A 1 181 ? -7.819 7.165 9.354 1.00 90.88 181 ILE A CA 1
ATOM 1503 C C . ILE A 1 181 ? -7.619 7.806 10.723 1.00 90.88 181 ILE A C 1
ATOM 1505 O O . ILE A 1 181 ? -6.724 7.421 11.484 1.00 90.88 181 ILE A O 1
ATOM 1509 N N . ASN A 1 182 ? -8.468 8.785 11.014 1.00 82.06 182 ASN A N 1
ATOM 1510 C CA . ASN A 1 182 ? -8.500 9.456 12.301 1.00 82.06 182 ASN A CA 1
ATOM 1511 C C . ASN A 1 182 ? -9.641 8.875 13.118 1.00 82.06 182 ASN A C 1
ATOM 1513 O O . ASN A 1 182 ? -10.762 8.773 12.624 1.00 82.06 182 ASN A O 1
ATOM 1517 N N . SER A 1 183 ? -9.337 8.504 14.359 1.00 79.12 183 SER A N 1
ATOM 1518 C CA . SER A 1 183 ? -10.313 7.961 15.301 1.00 79.12 183 SER A CA 1
ATOM 1519 C C . SER A 1 183 ? -10.975 6.670 14.807 1.00 79.12 183 SER A C 1
ATOM 1521 O O . SER A 1 183 ? -12.198 6.554 14.743 1.00 79.12 183 SER A O 1
ATOM 1523 N N . LEU A 1 184 ? -10.148 5.679 14.461 1.00 81.44 184 LEU A N 1
ATOM 1524 C CA . LEU A 1 184 ? -10.608 4.316 14.230 1.00 81.44 184 LEU A CA 1
ATOM 1525 C C . LEU A 1 184 ? -11.065 3.721 15.566 1.00 81.44 184 LEU A C 1
ATOM 1527 O O . LEU A 1 184 ? -10.252 3.446 16.450 1.00 81.44 184 LEU A O 1
ATOM 1531 N N . ASN A 1 185 ? -12.372 3.529 15.696 1.00 77.31 185 ASN A N 1
ATOM 1532 C CA . ASN A 1 185 ? -12.973 2.930 16.877 1.00 77.31 185 ASN A CA 1
ATOM 1533 C C . ASN A 1 185 ? -12.927 1.411 16.755 1.00 77.31 185 ASN A C 1
ATOM 1535 O O . ASN A 1 185 ? -13.541 0.845 15.844 1.00 77.31 185 ASN A O 1
ATOM 1539 N N . LEU A 1 186 ? -12.203 0.774 17.677 1.00 74.62 186 LEU A N 1
ATOM 1540 C CA . LEU A 1 186 ? -12.149 -0.675 17.778 1.00 74.62 186 LEU A CA 1
ATOM 1541 C C . LEU A 1 186 ? -12.983 -1.179 18.951 1.00 74.62 186 LEU A C 1
ATOM 1543 O O . LEU A 1 186 ? -12.773 -0.749 20.086 1.00 74.62 186 LEU A O 1
ATOM 1547 N N . VAL A 1 187 ? -13.859 -2.143 18.671 1.00 70.44 187 VAL A N 1
ATOM 1548 C CA . VAL A 1 187 ? -14.592 -2.883 19.705 1.00 70.44 187 VAL A CA 1
ATOM 1549 C C . VAL A 1 187 ? -13.690 -3.992 20.242 1.00 70.44 187 VAL A C 1
ATOM 1551 O O . VAL A 1 187 ? -13.191 -4.825 19.481 1.00 70.44 187 VAL A O 1
ATOM 1554 N N . ASN A 1 188 ? -13.460 -4.019 21.554 1.00 63.75 188 ASN A N 1
ATOM 1555 C CA . ASN A 1 188 ? -12.692 -5.090 22.181 1.00 63.75 188 ASN A CA 1
ATOM 1556 C C . ASN A 1 188 ? -13.593 -6.310 22.454 1.00 63.75 188 ASN A C 1
ATOM 1558 O O . ASN A 1 188 ? -14.469 -6.256 23.315 1.00 63.75 188 ASN A O 1
ATOM 1562 N N . LEU A 1 189 ? -13.373 -7.431 21.757 1.00 52.72 189 LEU A N 1
ATOM 1563 C CA . LEU A 1 189 ? -14.203 -8.640 21.904 1.00 52.72 189 LEU A CA 1
ATOM 1564 C C . LEU A 1 189 ? -13.875 -9.517 23.131 1.00 52.72 189 LEU A C 1
ATOM 1566 O O . LEU A 1 189 ? -14.505 -10.556 23.300 1.00 52.72 189 LEU A O 1
ATOM 1570 N N . ASN A 1 190 ? -12.945 -9.131 24.017 1.00 48.41 190 ASN A N 1
ATOM 1571 C CA . ASN A 1 190 ? -12.607 -9.939 25.200 1.00 48.41 190 ASN A CA 1
ATOM 1572 C C . ASN A 1 190 ? -12.579 -9.146 26.521 1.00 48.41 190 ASN A C 1
ATOM 1574 O O . ASN A 1 190 ? -11.553 -8.556 26.857 1.00 48.41 190 ASN A O 1
ATOM 1578 N N . PRO A 1 191 ? -13.631 -9.240 27.357 1.00 49.25 191 PRO A N 1
ATOM 1579 C CA . PRO A 1 191 ? -13.556 -8.882 28.775 1.00 49.25 191 PRO A CA 1
ATOM 1580 C C . PRO A 1 191 ? -13.084 -10.039 29.689 1.00 49.25 191 PRO A C 1
ATOM 1582 O O . PRO A 1 191 ? -13.158 -9.921 30.908 1.00 49.25 191 PRO A O 1
ATOM 1585 N N . LEU A 1 192 ? -12.599 -11.168 29.156 1.00 44.38 192 LEU A N 1
ATOM 1586 C CA . LEU A 1 192 ? -12.314 -12.376 29.949 1.00 44.38 192 LEU A CA 1
ATOM 1587 C C . LEU A 1 192 ? -10.831 -12.549 30.302 1.00 44.38 192 LEU A C 1
ATOM 1589 O O . LEU A 1 192 ? -10.198 -13.498 29.860 1.00 44.38 192 LEU A O 1
ATOM 1593 N N . CYS A 1 193 ? -10.296 -11.660 31.134 1.00 48.50 193 CYS A N 1
ATOM 1594 C CA . CYS A 1 193 ? -9.136 -11.968 31.979 1.00 48.50 193 CYS A CA 1
ATOM 1595 C C . CYS A 1 193 ? -9.258 -11.200 33.302 1.00 48.50 193 CYS A C 1
ATOM 1597 O O . CYS A 1 193 ? -8.453 -10.330 33.623 1.00 48.50 193 CYS A O 1
ATOM 1599 N N . SER A 1 194 ? -10.304 -11.508 34.064 1.00 42.66 194 SER A N 1
ATOM 1600 C CA . SER A 1 194 ? -10.327 -11.296 35.509 1.00 42.66 194 SER A CA 1
ATOM 1601 C C . SER A 1 194 ? -9.826 -12.575 36.182 1.00 42.66 194 SER A C 1
ATOM 1603 O O . SER A 1 194 ? -10.576 -13.540 36.330 1.00 42.66 194 SER A O 1
ATOM 1605 N N . SER A 1 195 ? -8.540 -12.591 36.538 1.00 43.50 195 SER A N 1
ATOM 1606 C CA . SER A 1 195 ? -7.960 -13.529 37.509 1.00 43.50 195 SER A CA 1
ATOM 1607 C C . SER A 1 195 ? -7.825 -12.848 38.860 1.00 43.50 195 SER A C 1
ATOM 1609 O O . SER A 1 195 ? -7.239 -11.740 38.855 1.00 43.50 195 SER A O 1
#

pLDDT: mean 75.18, std 17.88, range [36.38, 97.0]

Sequence (195 aa):
MEVDDYVVINDISVRVLTINSGTLQFTVRSSENLTGAVTWKAKKPYFEYEKFLGEANRLLEKSNSPVYRLQKYPLIFLLLDIEQDRQQNQIQDSVINNVNIYFITQTNNSKKYAKWRLENIIKPVLIPMYENFMSELIKHENVMGINDLIPHSYIERFFIGTEDNNQNQFNDWIDAIQININSLNLVNLNPLCSS

Radius of gyration: 20.59 Å; chains: 1; bounding box: 42×51×64 Å

Secondary structure (DSSP, 8-state):
-----EEEETTEEEEEEEE-TTSS-EEE--SS---S---B--SS-EEEEE-HHHHHHHHHHHHH-TTTTTSS-SEEEEES--EEE--TT-SSEEEEE-EEEEEEEE-S-TT--HHHHIIIIIIIIIHHHHHHHHHHHTTSTTEE-BTTB--EEEEEES--S-SSSS--SSSS-EEEEEEEESSEEEE--------